Protein AF-A0A7S4T6D7-F1 (afdb_monomer)

Sequence (316 aa):
HRGVFQMMQAVKALFGQPKLVTLDLALKQAVGLVQLTPAAEAALAEPVAAPPREEEKPAPAAPPAQVEVIVRHSVKADEVPVIVPKAAIMREVRGALARRLGRPEALAQGCLVRRVGGTLTSFADAELMGARRRFVLVGLEDLRPAEGFVPALSRAEALSLQRDMEACFEDGAFQSMLAEMEGAHGRDSARFKAGRQKMVQAVQRTVLPRHGFAGTAQGVVRMLQA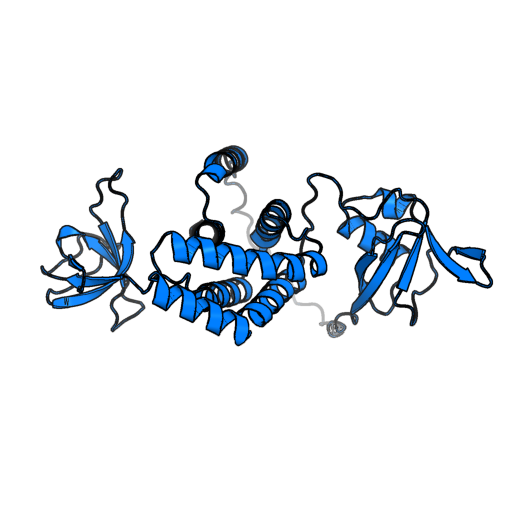CEAFSADVEFRSQGARLATLLKQDAAPERYRVVDDYQPTDETQIAVPSGIEVVVSWRQPPEEGGYWAWVQLPADARATGYVPLGCMSPLQ

Mean predicted aligned error: 11.13 Å

pLDDT: mean 84.17, std 20.45, range [29.95, 98.38]

Nearest PDB structures (foldseek):
  4cc3-assembly2_C  TM=8.469E-01  e=1.065E-03  Homo sapiens
  4cc7-assembly2_C  TM=8.743E-01  e=2.716E-03  Homo sapiens
  1uhc-assembly1_A  TM=8.199E-01  e=1.482E-03  Homo sapiens
  4cc7-assembly1_A  TM=8.756E-01  e=3.780E-03  Homo sapiens
  8fse-assembly1_A  TM=2.713E-01  e=4.367E-05  Mus musculus

Organism: NCBI:txid311494

Solvent-accessible surface area (backbone atoms only — not comparable to full-atom values): 18402 Å² total; per-residue (Å²): 114,72,58,56,52,53,52,52,47,56,48,50,69,68,63,76,64,87,79,53,57,65,56,56,50,53,50,55,61,70,68,67,78,75,87,80,78,95,83,87,90,83,84,81,90,77,86,86,73,84,80,76,82,80,72,83,71,74,73,81,73,76,79,74,59,69,39,74,30,38,40,27,42,71,85,54,92,48,70,45,82,39,74,42,49,55,85,33,28,42,46,53,56,30,44,44,45,12,58,63,23,59,33,67,57,40,50,76,53,34,40,50,33,47,79,57,96,88,43,78,44,73,63,54,53,85,39,67,47,61,92,63,47,71,42,32,38,42,68,64,96,68,85,68,58,37,86,90,56,60,56,82,58,51,75,67,53,52,45,49,51,52,50,56,51,38,59,59,45,68,30,67,69,53,45,48,54,52,51,52,40,31,73,75,50,35,74,85,30,70,64,26,51,53,51,53,47,54,54,53,48,57,52,38,44,65,50,30,49,79,74,78,25,52,50,44,76,67,22,49,54,38,49,52,60,37,46,55,86,44,53,82,40,65,66,54,46,53,52,52,52,51,47,32,54,65,66,66,61,56,64,74,69,47,46,27,32,23,69,41,70,40,75,53,94,52,92,66,32,39,71,41,58,46,75,40,62,31,35,42,81,46,67,47,53,66,93,81,65,38,50,42,25,40,32,30,35,79,93,38,83,83,52,55,21,38,43,51,45,88,34,44,41,77,66,128

Radius of gyration: 26.59 Å; Cα contacts (8 Å, |Δi|>4): 420; chains: 1; bounding box: 64×50×70 Å

Secondary structure (DSSP, 8-state):
-HHHHHHHHHHHHHH--GGGHHHHHHHHHHSS----------------PPPP--------PPPPPEEEEEEEESSS--EEEEEEETT-BHHHHHHHHHHHHT-THHHHT-EEEEEETTEEEEPPTTSB-TT--EEEEES-S--PPPTT------HHHHHHHHHHHHHHHS-HHHHHHHHHHHHHH-TTSHHHHHHHHHHHHHHHHHHGGGGT--SSHHHHHHHHHHHGGGTT-HHHHHHHHHHHHHTT-SPPPEEEEE-S-B--SSTTB--B-TT-EEEEEEE--GGGTS-EEEEEETTEEEEEEEEEGGGEEE--

Structure (mmCIF, N/CA/C/O backbone):
data_AF-A0A7S4T6D7-F1
#
_entry.id   AF-A0A7S4T6D7-F1
#
loop_
_atom_site.group_PDB
_atom_site.id
_atom_site.type_symbol
_atom_site.label_atom_id
_atom_site.label_alt_id
_atom_site.label_comp_id
_atom_site.label_asym_id
_atom_site.label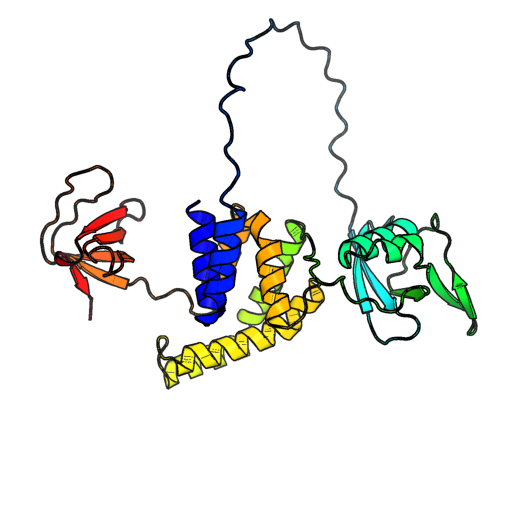_entity_id
_atom_site.label_seq_id
_atom_site.pdbx_PDB_ins_code
_atom_site.Cartn_x
_atom_site.Cartn_y
_atom_site.Cartn_z
_atom_site.occupancy
_atom_site.B_iso_or_equiv
_atom_site.auth_seq_id
_atom_site.auth_comp_id
_atom_site.auth_asym_id
_atom_site.auth_atom_id
_atom_site.pdbx_PDB_model_num
ATOM 1 N N . HIS A 1 1 ? -14.591 14.718 2.659 1.00 33.12 1 HIS A N 1
ATOM 2 C CA . HIS A 1 1 ? -13.720 14.873 3.850 1.00 33.12 1 HIS A CA 1
ATOM 3 C C . HIS A 1 1 ? -13.745 13.683 4.833 1.00 33.12 1 HIS A C 1
ATOM 5 O O . HIS A 1 1 ? -12.670 13.216 5.186 1.00 33.12 1 HIS A O 1
ATOM 11 N N . ARG A 1 2 ? -14.902 13.118 5.232 1.00 37.38 2 ARG A N 1
ATOM 12 C CA . ARG A 1 2 ? -15.008 12.012 6.229 1.00 37.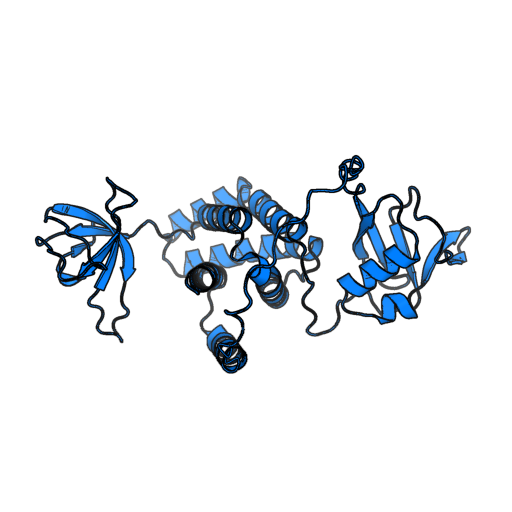38 2 ARG A CA 1
ATOM 13 C C . ARG A 1 2 ? -14.274 10.702 5.857 1.00 37.38 2 ARG A C 1
ATOM 15 O O . ARG A 1 2 ? -13.674 10.078 6.726 1.00 37.38 2 ARG A O 1
ATOM 22 N N . GLY A 1 3 ? -14.264 10.316 4.576 1.00 32.50 3 GLY A N 1
ATOM 23 C CA . GLY A 1 3 ? -13.605 9.082 4.108 1.00 32.50 3 GLY A CA 1
ATOM 24 C C . GLY A 1 3 ? -12.072 9.118 4.168 1.00 32.50 3 GLY A C 1
ATOM 25 O O . GLY A 1 3 ? -11.452 8.152 4.603 1.00 32.50 3 GLY A O 1
ATOM 26 N N . VAL A 1 4 ? -11.463 10.259 3.824 1.00 36.56 4 VAL A N 1
ATOM 27 C CA . VAL A 1 4 ? -10.004 10.461 3.911 1.00 36.56 4 VAL A CA 1
ATOM 28 C C . VAL A 1 4 ? -9.551 10.437 5.371 1.00 36.56 4 VAL A C 1
ATOM 30 O O . VAL A 1 4 ? -8.557 9.797 5.695 1.00 36.56 4 VAL A O 1
ATOM 33 N N . PHE A 1 5 ? -10.326 11.042 6.277 1.00 40.47 5 PHE A N 1
ATOM 34 C CA . PHE A 1 5 ? -10.031 11.024 7.710 1.00 40.47 5 PHE A CA 1
ATOM 35 C C . PHE A 1 5 ? -10.085 9.608 8.305 1.00 40.47 5 PHE A C 1
ATOM 37 O O . PHE A 1 5 ? -9.163 9.222 9.014 1.00 40.47 5 PHE A O 1
ATOM 44 N N . GLN A 1 6 ? -11.103 8.799 7.985 1.00 43.69 6 GLN A N 1
ATOM 45 C CA . GLN A 1 6 ? -11.184 7.411 8.470 1.00 43.69 6 GLN A CA 1
ATOM 46 C C . GLN A 1 6 ? -10.069 6.522 7.907 1.00 43.69 6 GLN A C 1
ATOM 48 O O . GLN A 1 6 ? -9.474 5.747 8.654 1.00 43.69 6 GLN A O 1
ATOM 53 N N . MET A 1 7 ? -9.715 6.683 6.627 1.00 43.06 7 MET A N 1
ATOM 54 C CA . MET A 1 7 ? -8.570 5.986 6.037 1.00 43.06 7 MET A CA 1
ATOM 55 C C . MET A 1 7 ? -7.261 6.408 6.714 1.00 43.06 7 MET A C 1
ATOM 57 O O . MET A 1 7 ? -6.467 5.556 7.098 1.00 43.06 7 MET A O 1
ATOM 61 N N . MET A 1 8 ? -7.056 7.709 6.942 1.00 45.59 8 MET A N 1
ATOM 62 C CA . MET A 1 8 ? -5.885 8.219 7.658 1.00 45.59 8 MET A CA 1
ATOM 63 C C . MET A 1 8 ? -5.840 7.773 9.122 1.00 45.59 8 MET A C 1
ATOM 65 O O . MET A 1 8 ? -4.747 7.618 9.651 1.00 45.59 8 MET A O 1
ATOM 69 N N . GLN A 1 9 ? -6.980 7.541 9.778 1.00 48.31 9 GLN A N 1
ATOM 70 C CA . GLN A 1 9 ? -7.030 7.004 11.142 1.00 48.31 9 GLN A CA 1
ATOM 71 C C . GLN A 1 9 ? -6.716 5.503 11.185 1.00 48.31 9 GLN A C 1
ATOM 73 O O . GLN A 1 9 ? -5.911 5.088 12.014 1.00 48.31 9 GLN A O 1
ATOM 78 N N . ALA A 1 10 ? -7.240 4.704 10.248 1.00 48.31 10 ALA A N 1
ATOM 79 C CA . ALA A 1 10 ? -6.852 3.296 10.089 1.00 48.31 10 ALA A CA 1
ATOM 80 C C . ALA A 1 10 ? -5.350 3.163 9.767 1.00 48.31 10 ALA A C 1
ATOM 82 O O . ALA A 1 10 ? -4.642 2.321 10.315 1.00 48.31 10 ALA A O 1
ATOM 83 N N . VAL A 1 11 ? -4.830 4.080 8.951 1.00 49.56 11 VAL A N 1
ATOM 84 C CA . VAL A 1 11 ? -3.407 4.215 8.627 1.00 49.56 11 VAL A CA 1
ATOM 85 C C . VAL A 1 11 ? -2.588 4.687 9.837 1.00 49.56 11 VAL A C 1
ATOM 87 O O . VAL A 1 11 ? -1.560 4.098 10.148 1.00 49.56 11 VAL A O 1
ATOM 90 N N . LYS A 1 12 ? -3.029 5.686 10.607 1.00 51.12 12 LYS A N 1
ATOM 91 C CA . LYS A 1 12 ? -2.359 6.088 11.860 1.00 51.12 12 LYS A CA 1
ATOM 92 C C . LYS A 1 12 ? -2.328 4.931 12.870 1.00 51.12 12 LYS A C 1
ATOM 94 O O . LYS A 1 12 ? -1.299 4.717 13.514 1.00 51.12 12 LYS A O 1
ATOM 99 N N . ALA A 1 13 ? -3.395 4.134 12.943 1.00 49.31 13 ALA A N 1
ATOM 100 C CA . ALA A 1 13 ? -3.467 2.918 13.754 1.00 49.31 13 ALA A CA 1
ATOM 101 C C . ALA A 1 13 ? -2.534 1.792 13.252 1.00 49.31 13 ALA A C 1
ATOM 103 O O . ALA A 1 13 ? -2.036 1.007 14.064 1.00 49.31 13 ALA A O 1
ATOM 104 N N . LEU A 1 14 ? -2.232 1.752 11.947 1.00 46.88 14 LEU A N 1
ATOM 105 C CA . LEU A 1 14 ? -1.256 0.847 11.321 1.00 46.88 14 LEU A CA 1
ATOM 106 C C . LEU A 1 14 ? 0.211 1.158 11.634 1.00 46.88 14 LEU A C 1
ATOM 108 O O . LEU A 1 14 ? 1.041 0.274 11.420 1.00 46.88 14 LEU A O 1
ATOM 112 N N . PHE A 1 15 ? 0.543 2.376 12.084 1.00 54.59 15 PHE A N 1
ATOM 113 C CA . PHE A 1 15 ? 1.941 2.840 12.120 1.00 54.59 15 PHE A CA 1
ATOM 114 C C . PHE A 1 15 ? 2.434 3.407 13.456 1.00 54.59 15 PHE A C 1
ATOM 116 O O . PHE A 1 15 ? 3.619 3.723 13.559 1.00 54.59 15 PHE A O 1
ATOM 123 N N . GLY A 1 16 ? 1.577 3.487 14.482 1.00 46.22 16 GLY A N 1
ATOM 124 C CA . GLY A 1 16 ? 1.969 3.569 15.896 1.00 46.22 16 GLY A CA 1
ATOM 125 C C . GLY A 1 16 ? 3.187 4.449 16.215 1.00 46.22 16 GLY A C 1
ATOM 126 O O . GLY A 1 16 ? 4.178 3.946 16.746 1.00 46.22 16 GLY A O 1
ATOM 127 N N . GLN A 1 17 ? 3.135 5.751 15.910 1.00 40.97 17 GLN A N 1
ATOM 128 C CA . GLN A 1 17 ? 4.121 6.737 16.378 1.00 40.97 17 GLN A CA 1
ATOM 129 C C . GLN A 1 17 ? 3.487 8.135 16.558 1.00 40.97 17 GLN A C 1
ATOM 131 O O . GLN A 1 17 ? 2.869 8.644 15.623 1.00 40.97 17 GLN A O 1
ATOM 136 N N . PRO A 1 18 ? 3.739 8.828 17.687 1.00 36.91 18 PRO A N 1
ATOM 137 C CA . PRO A 1 18 ? 3.351 10.228 17.903 1.00 36.91 18 PRO A CA 1
ATOM 138 C C . PRO A 1 18 ? 4.226 11.249 17.141 1.00 36.91 18 PRO A C 1
ATOM 140 O O . PRO A 1 18 ? 3.952 12.443 17.175 1.00 36.91 18 PRO A O 1
ATOM 143 N N . LYS A 1 19 ? 5.275 10.819 16.421 1.00 37.97 19 LYS A N 1
ATOM 144 C CA . LYS A 1 19 ? 6.213 11.718 15.712 1.00 37.97 19 LYS A CA 1
ATOM 145 C C . LYS A 1 19 ? 5.785 12.132 14.294 1.00 37.97 19 LYS A C 1
ATOM 147 O O . LYS A 1 19 ? 6.494 12.903 13.661 1.00 37.97 19 LYS A O 1
ATOM 152 N N . LEU A 1 20 ? 4.632 11.670 13.801 1.00 39.34 20 LEU A N 1
ATOM 153 C CA . LEU A 1 20 ? 4.065 12.094 12.506 1.00 39.34 20 LEU A CA 1
ATOM 154 C C . LEU A 1 20 ? 3.234 13.390 12.584 1.00 39.34 20 LEU A C 1
ATOM 156 O O . LEU A 1 20 ? 2.722 13.842 11.563 1.00 39.34 20 LEU A O 1
ATOM 160 N N . VAL A 1 21 ? 3.132 14.024 13.759 1.00 41.81 21 VAL A N 1
ATOM 161 C CA . VAL A 1 21 ? 2.431 15.312 13.939 1.00 41.81 21 VAL A CA 1
ATOM 162 C C . VAL A 1 21 ? 3.028 16.418 13.054 1.00 41.81 21 VAL A C 1
ATOM 164 O O . VAL A 1 21 ? 2.297 17.273 12.565 1.00 41.81 21 VAL A O 1
ATOM 167 N N . THR A 1 22 ? 4.325 16.366 12.740 1.00 37.22 22 THR A N 1
ATOM 168 C CA . THR A 1 22 ? 4.966 17.292 11.789 1.00 37.22 22 THR A CA 1
ATOM 169 C C . THR A 1 22 ? 4.523 17.084 10.339 1.00 37.22 22 THR A C 1
ATOM 171 O O . THR A 1 22 ? 4.448 18.054 9.592 1.00 37.22 22 THR A O 1
ATOM 174 N N . LEU A 1 23 ? 4.166 15.858 9.937 1.00 38.31 23 LEU A N 1
ATOM 175 C CA . LEU A 1 23 ? 3.605 15.575 8.608 1.00 38.31 23 LEU A CA 1
ATOM 176 C C . LEU A 1 23 ? 2.117 15.945 8.536 1.00 38.31 23 LEU A C 1
ATOM 178 O O . LEU A 1 23 ? 1.662 16.423 7.504 1.00 38.31 23 LEU A O 1
ATOM 182 N N . ASP A 1 24 ? 1.385 15.795 9.643 1.00 41.50 24 ASP A N 1
ATOM 183 C CA . ASP A 1 24 ? -0.002 16.257 9.794 1.00 41.50 24 ASP A CA 1
ATOM 184 C C . ASP A 1 24 ? -0.090 17.792 9.698 1.00 41.50 24 ASP A C 1
ATOM 186 O O . ASP A 1 24 ? -0.980 18.318 9.034 1.00 41.50 24 ASP A O 1
ATOM 190 N N . LEU A 1 25 ? 0.873 18.516 10.286 1.00 35.84 25 LEU A N 1
ATOM 191 C CA . LEU A 1 25 ? 0.975 19.976 10.186 1.00 35.84 25 LEU A CA 1
ATOM 192 C C . LEU A 1 25 ? 1.395 20.434 8.778 1.00 35.84 25 LEU A C 1
ATOM 194 O O . LEU A 1 25 ? 0.809 21.377 8.254 1.00 35.84 25 LEU A O 1
ATOM 198 N N . ALA A 1 26 ? 2.341 19.739 8.136 1.00 36.16 26 ALA A N 1
ATOM 199 C CA . ALA A 1 26 ? 2.760 20.034 6.764 1.00 36.16 26 ALA A CA 1
ATOM 200 C C . ALA A 1 26 ? 1.650 19.751 5.731 1.00 36.16 26 ALA A C 1
ATOM 202 O O . ALA A 1 26 ? 1.463 20.542 4.808 1.00 36.16 26 ALA A O 1
ATOM 203 N N . LEU A 1 27 ? 0.856 18.682 5.905 1.00 38.19 27 LEU A N 1
ATOM 204 C CA . LEU A 1 27 ? -0.317 18.419 5.059 1.00 38.19 27 LEU A CA 1
ATOM 205 C C . LEU A 1 27 ? -1.438 19.437 5.302 1.00 38.19 27 LEU A C 1
ATOM 207 O O . LEU A 1 27 ? -2.036 19.924 4.346 1.00 38.19 27 LEU A O 1
ATOM 211 N N . LYS A 1 28 ? -1.709 19.806 6.561 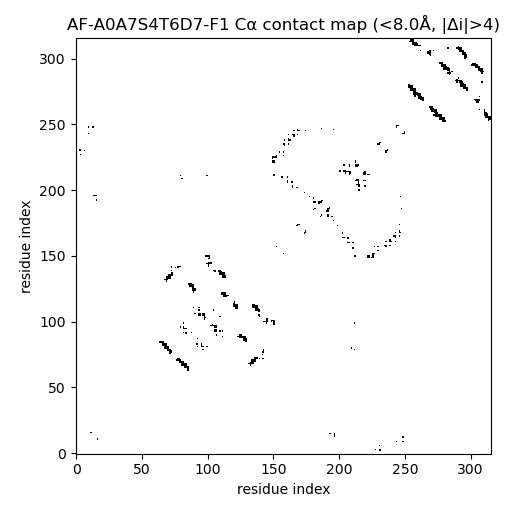1.00 43.88 28 LYS A N 1
ATOM 212 C CA . LYS A 1 28 ? -2.705 20.840 6.887 1.00 43.88 28 LYS A CA 1
ATOM 213 C C . LYS A 1 28 ? -2.316 22.217 6.335 1.00 43.88 28 LYS A C 1
ATOM 215 O O . LYS A 1 28 ? -3.196 22.955 5.907 1.00 43.88 28 LYS A O 1
ATOM 220 N N . GLN A 1 29 ? -1.023 22.545 6.289 1.00 37.53 29 GLN A N 1
ATOM 221 C CA . GLN A 1 29 ? -0.519 23.780 5.673 1.00 37.53 29 GLN A CA 1
ATOM 222 C C . GLN A 1 29 ? -0.550 23.738 4.134 1.00 37.53 29 GLN A C 1
ATOM 224 O O . GLN A 1 29 ? -0.829 24.761 3.516 1.00 37.53 29 GLN A O 1
ATOM 229 N N . ALA A 1 30 ? -0.342 22.574 3.508 1.00 33.38 30 ALA A N 1
ATOM 230 C CA . ALA A 1 30 ? -0.399 22.420 2.049 1.00 33.38 30 ALA A CA 1
ATOM 231 C C . ALA A 1 30 ? -1.833 22.414 1.477 1.00 33.38 30 ALA A C 1
ATOM 233 O O . ALA A 1 30 ? -2.047 22.834 0.344 1.00 33.38 30 ALA A O 1
ATOM 234 N N . VAL A 1 31 ? -2.825 21.977 2.260 1.00 37.69 31 VAL A N 1
ATOM 235 C CA . VAL A 1 31 ? -4.251 21.959 1.866 1.00 37.69 31 VAL A CA 1
ATOM 236 C C . VAL A 1 31 ? -4.951 23.302 2.164 1.00 37.69 31 VAL A C 1
ATOM 238 O O . VAL A 1 31 ? -6.068 23.547 1.715 1.00 37.69 31 VAL A O 1
ATOM 241 N N . GLY A 1 32 ? -4.285 24.213 2.878 1.00 32.97 32 GLY A N 1
ATOM 242 C CA . GLY A 1 32 ? -4.856 25.459 3.393 1.00 32.97 32 GLY A CA 1
ATOM 243 C C . GLY A 1 32 ? -5.007 26.633 2.418 1.00 32.97 32 GLY A C 1
ATOM 244 O O . GLY A 1 32 ? -5.277 27.728 2.896 1.00 32.97 32 GLY A O 1
ATOM 245 N N . LEU A 1 33 ? -4.845 26.466 1.099 1.00 33.66 33 LEU A N 1
ATOM 246 C CA . LEU A 1 33 ? -4.978 27.566 0.124 1.00 33.66 33 LEU A CA 1
ATOM 247 C C . LEU A 1 33 ? -5.488 27.081 -1.247 1.00 33.66 33 LEU A C 1
ATOM 249 O O . LEU A 1 33 ? -4.784 27.150 -2.248 1.00 33.66 33 LEU A O 1
ATOM 253 N N . VAL A 1 34 ? -6.740 26.626 -1.319 1.00 32.22 34 VAL A N 1
ATOM 254 C CA . VAL A 1 34 ? -7.503 26.645 -2.581 1.00 32.22 34 VAL A CA 1
ATOM 255 C C . VAL A 1 34 ? -8.927 27.099 -2.267 1.00 32.22 34 VAL A C 1
ATOM 257 O O . VAL A 1 34 ? -9.773 26.303 -1.870 1.00 32.22 34 VAL A O 1
ATOM 260 N N . GLN A 1 35 ? -9.192 28.399 -2.411 1.00 30.09 35 GLN A N 1
ATOM 261 C CA . GLN A 1 35 ? -10.565 28.886 -2.510 1.00 30.09 35 GLN A CA 1
ATOM 262 C C . GLN A 1 35 ? -11.054 28.628 -3.937 1.00 30.09 35 GLN A C 1
ATOM 264 O O . GLN A 1 35 ? -10.504 29.175 -4.891 1.00 30.09 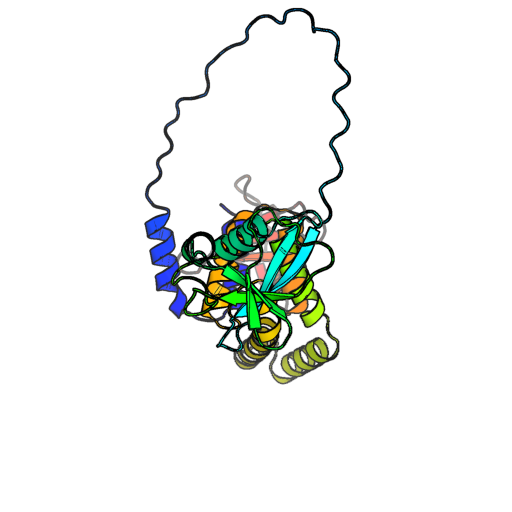35 GLN A O 1
ATOM 269 N N . LEU A 1 36 ? -12.068 27.775 -4.082 1.00 29.95 36 LEU A N 1
ATOM 270 C CA . LEU A 1 36 ? -12.820 27.632 -5.326 1.00 29.95 36 LEU A CA 1
ATOM 271 C C . LEU A 1 36 ? -13.876 28.741 -5.375 1.00 29.95 36 LEU A C 1
ATOM 273 O O . LEU A 1 36 ? -14.673 28.885 -4.448 1.00 29.95 36 LEU A O 1
ATOM 277 N N . THR A 1 37 ? -13.861 29.539 -6.440 1.00 35.81 37 THR A N 1
ATOM 278 C CA . THR A 1 37 ? -14.876 30.561 -6.706 1.00 35.81 37 THR A CA 1
ATOM 279 C C . THR A 1 37 ? -16.153 29.933 -7.282 1.00 35.81 37 THR A C 1
ATOM 281 O O . THR A 1 37 ? -16.074 28.968 -8.047 1.00 35.81 37 THR A O 1
ATOM 284 N N . PRO A 1 38 ? -17.342 30.478 -6.967 1.00 35.19 38 PRO A N 1
ATOM 285 C CA . PRO A 1 38 ? -18.603 30.025 -7.535 1.00 35.19 38 PRO A CA 1
ATOM 286 C C . PRO A 1 38 ? -18.884 30.797 -8.831 1.00 35.19 38 PRO A C 1
ATOM 288 O O . PRO A 1 38 ? -19.431 31.896 -8.801 1.00 35.19 38 PRO A O 1
ATOM 291 N N . ALA A 1 39 ? -18.473 30.257 -9.978 1.00 37.41 39 ALA A N 1
ATOM 292 C CA . ALA A 1 39 ? -18.838 30.816 -11.282 1.00 37.41 39 ALA A CA 1
ATOM 293 C C . ALA A 1 39 ? -18.783 29.756 -12.392 1.00 37.41 39 ALA A C 1
ATOM 295 O O . ALA A 1 39 ? -17.939 29.830 -13.279 1.00 37.41 39 ALA A O 1
ATOM 296 N N . ALA A 1 40 ? -19.666 28.756 -12.339 1.00 35.03 40 ALA A N 1
ATOM 297 C CA . ALA A 1 40 ? -19.973 27.903 -13.493 1.00 35.03 40 ALA A CA 1
ATOM 298 C C . ALA A 1 40 ? -21.284 27.126 -13.273 1.00 35.03 40 ALA A C 1
ATOM 300 O O . ALA A 1 40 ? -21.313 25.903 -13.345 1.00 35.03 40 ALA A O 1
ATOM 301 N N . GLU A 1 41 ? -22.374 27.832 -12.977 1.00 35.53 41 GLU A N 1
ATOM 302 C CA . GLU A 1 41 ? -23.714 27.234 -12.897 1.00 35.53 41 GLU A CA 1
ATOM 303 C C . GLU A 1 41 ? -24.736 28.155 -13.574 1.00 35.53 41 GLU A C 1
ATOM 305 O O . GLU A 1 41 ? -25.663 28.656 -12.954 1.00 35.53 41 GLU A O 1
ATOM 310 N N . ALA A 1 42 ? -24.505 28.464 -14.853 1.00 41.09 42 ALA A N 1
ATOM 311 C CA . ALA A 1 42 ? -25.506 29.065 -15.735 1.00 41.09 42 ALA A CA 1
ATOM 312 C C . ALA A 1 42 ? -25.015 29.054 -17.191 1.00 41.09 42 ALA A C 1
ATOM 314 O O . ALA A 1 42 ? -24.359 29.992 -17.638 1.00 41.09 42 ALA A O 1
ATOM 315 N N . ALA A 1 43 ? -25.358 28.014 -17.950 1.00 37.56 43 ALA A N 1
ATOM 316 C CA . ALA A 1 43 ? -25.493 28.128 -19.401 1.00 37.56 43 ALA A CA 1
ATOM 317 C C . ALA A 1 43 ? -26.523 27.107 -19.893 1.00 37.56 43 ALA A C 1
ATOM 319 O O . ALA A 1 43 ? -26.378 25.899 -19.719 1.00 37.56 43 ALA A O 1
ATOM 320 N N . LEU A 1 44 ? -27.605 27.666 -20.422 1.00 33.84 44 LEU A N 1
ATOM 321 C CA . LEU A 1 44 ? -28.864 27.047 -20.797 1.00 33.84 44 LEU A CA 1
ATOM 322 C C . LEU A 1 44 ? -28.802 26.299 -22.133 1.00 33.84 44 LEU A C 1
ATOM 324 O O . LEU A 1 44 ? -28.117 26.704 -23.065 1.00 33.84 44 LEU A O 1
ATOM 328 N N . ALA A 1 45 ? -29.622 25.249 -22.163 1.00 44.16 45 ALA A N 1
ATOM 329 C CA . ALA A 1 45 ? -30.365 24.650 -23.267 1.00 44.16 45 ALA A CA 1
ATOM 330 C C . ALA A 1 45 ? -30.305 25.336 -24.648 1.00 44.16 45 ALA A C 1
ATOM 332 O O . ALA A 1 45 ? -30.841 26.426 -24.844 1.00 44.16 45 ALA A O 1
ATOM 333 N N . GLU A 1 46 ? -29.814 24.576 -25.629 1.00 48.53 46 GLU A N 1
ATOM 334 C CA . GLU A 1 46 ? -30.095 24.758 -27.056 1.00 48.53 46 GLU A CA 1
ATOM 335 C C . GLU A 1 46 ? -31.043 23.655 -27.581 1.00 48.53 46 GLU A C 1
ATOM 337 O O . GLU A 1 46 ? -31.102 22.562 -27.003 1.00 48.53 46 GLU A O 1
ATOM 342 N N . PRO A 1 47 ? -31.817 23.921 -28.655 1.00 45.06 47 PRO A N 1
ATOM 343 C CA . PRO A 1 47 ? -32.844 23.016 -29.157 1.00 45.06 47 PRO A CA 1
ATOM 344 C C . PRO A 1 47 ? -32.248 21.849 -29.959 1.00 45.06 47 PRO A C 1
ATOM 346 O O . PRO A 1 47 ? -31.446 22.025 -30.874 1.00 45.06 47 PRO A O 1
ATOM 349 N N . VAL A 1 48 ? -32.687 20.637 -29.614 1.00 42.25 48 VAL A N 1
ATOM 350 C CA . VAL A 1 48 ? -32.230 19.359 -30.175 1.00 42.25 48 VAL A CA 1
ATOM 351 C C . VAL A 1 48 ? -32.706 19.194 -31.621 1.00 42.25 48 VAL A C 1
ATOM 353 O O . VAL A 1 48 ? -33.886 18.957 -31.882 1.00 42.25 48 VAL A O 1
ATOM 356 N N . ALA A 1 49 ? -31.767 19.287 -32.563 1.00 49.09 49 ALA A N 1
ATOM 357 C CA . ALA A 1 49 ? -31.932 18.811 -33.931 1.00 49.09 49 ALA A CA 1
ATOM 358 C C . ALA A 1 49 ? -31.906 17.270 -33.975 1.00 49.09 49 ALA A C 1
ATOM 360 O O . ALA A 1 49 ? -31.236 16.622 -33.170 1.00 49.09 49 ALA A O 1
ATOM 361 N N . ALA A 1 50 ? -32.655 16.692 -34.917 1.00 48.00 50 ALA A N 1
ATOM 362 C CA . ALA A 1 50 ? -32.822 15.249 -35.087 1.00 48.00 50 ALA A CA 1
ATOM 363 C C . ALA A 1 50 ? -31.477 14.491 -35.188 1.00 48.00 50 ALA A C 1
ATOM 365 O O . ALA A 1 50 ? -30.549 14.986 -35.836 1.00 48.00 50 ALA A O 1
ATOM 366 N N . PRO A 1 51 ? -31.365 13.290 -34.585 1.00 49.25 51 PRO A N 1
ATOM 367 C CA . PRO A 1 51 ? -30.099 12.577 -34.496 1.00 49.25 51 PRO A CA 1
ATOM 368 C C . PRO A 1 51 ? -29.639 12.084 -35.880 1.00 49.25 51 PRO A C 1
ATOM 370 O O . PRO A 1 51 ? -30.428 11.469 -36.607 1.00 49.25 51 PRO A O 1
ATOM 373 N N . PRO A 1 52 ? -28.369 12.311 -36.261 1.00 55.16 52 PRO A N 1
ATOM 374 C CA . PRO A 1 52 ? -27.768 11.609 -37.385 1.00 55.16 52 PRO A CA 1
ATOM 375 C C . PRO A 1 52 ? -27.753 10.102 -37.092 1.00 55.16 52 PRO A C 1
ATOM 377 O O . PRO A 1 52 ? -27.542 9.687 -35.954 1.00 55.16 52 PRO A O 1
ATOM 380 N N . ARG A 1 53 ? -28.010 9.293 -38.130 1.00 56.00 53 ARG A N 1
ATOM 381 C CA . ARG A 1 53 ? -27.928 7.824 -38.096 1.00 56.00 53 ARG A CA 1
ATOM 382 C C . ARG A 1 53 ? -26.661 7.386 -37.358 1.00 56.00 53 ARG A C 1
ATOM 384 O O . ARG A 1 53 ? -25.567 7.755 -37.775 1.00 56.00 53 ARG A O 1
ATOM 391 N N . GLU A 1 54 ? -26.839 6.597 -36.300 1.00 55.69 54 GLU A N 1
ATOM 392 C CA . GLU A 1 54 ? -25.764 5.936 -35.561 1.00 55.69 54 GLU A CA 1
ATOM 393 C C . GLU A 1 54 ? -24.950 5.062 -36.524 1.00 55.69 54 GLU A C 1
ATOM 395 O O . GLU A 1 54 ? -25.354 3.958 -36.887 1.00 55.69 54 GLU A O 1
ATOM 400 N N . GLU A 1 55 ? -23.800 5.574 -36.963 1.00 60.94 55 GLU A N 1
ATOM 401 C CA . GLU A 1 55 ? -22.704 4.721 -37.404 1.00 60.94 55 GLU A CA 1
ATOM 402 C C . GLU A 1 55 ? -22.335 3.829 -36.217 1.00 60.94 55 GLU A C 1
ATOM 404 O O . GLU A 1 55 ? -22.019 4.313 -35.127 1.00 60.94 55 GLU A O 1
ATOM 409 N N . GLU A 1 56 ? -22.456 2.521 -36.427 1.00 58.78 56 GLU A N 1
ATOM 410 C CA . GLU A 1 56 ? -22.215 1.462 -35.456 1.00 58.78 56 GLU A CA 1
ATOM 411 C C . GLU A 1 56 ? -20.807 1.615 -34.863 1.00 58.78 56 GLU A C 1
ATOM 413 O O . GLU A 1 56 ? -19.799 1.211 -35.446 1.00 58.78 56 GLU A O 1
ATOM 418 N N . LYS A 1 57 ? -20.739 2.288 -33.708 1.00 65.50 57 LYS A N 1
ATOM 419 C CA . LYS A 1 57 ? -19.509 2.561 -32.970 1.00 65.50 57 LYS A CA 1
ATOM 420 C C . LYS A 1 57 ? -18.837 1.214 -32.693 1.00 65.50 57 LYS A C 1
ATOM 422 O O . LYS A 1 57 ? -19.419 0.415 -31.955 1.00 65.50 57 LYS A O 1
ATOM 427 N N . PRO A 1 58 ? -17.646 0.938 -33.260 1.00 69.06 58 PRO A N 1
ATOM 428 C CA . PRO A 1 58 ? -16.995 -0.350 -33.093 1.00 69.06 58 PRO A CA 1
ATOM 429 C C . PRO A 1 58 ? -16.874 -0.646 -31.602 1.00 69.06 58 PRO A C 1
ATOM 431 O O . PRO A 1 58 ? -16.429 0.208 -30.826 1.00 69.06 58 PRO A O 1
ATOM 434 N N . ALA A 1 59 ? -17.345 -1.834 -31.211 1.00 73.12 59 ALA A N 1
ATOM 435 C CA . ALA A 1 59 ? -17.338 -2.287 -29.830 1.00 73.12 59 ALA A CA 1
ATOM 436 C C . ALA A 1 59 ? -15.965 -1.993 -29.196 1.00 73.12 59 ALA A C 1
ATOM 438 O O . ALA A 1 59 ? -14.942 -2.222 -29.851 1.00 73.12 59 ALA A O 1
ATOM 439 N N . PRO A 1 60 ? -15.921 -1.453 -27.962 1.00 77.25 60 PRO A N 1
ATOM 440 C CA . PRO A 1 60 ? -14.675 -1.049 -27.327 1.00 77.25 60 PRO A CA 1
ATOM 441 C C . PRO A 1 60 ? -13.705 -2.229 -27.337 1.00 77.25 60 PRO A C 1
ATOM 443 O O . PRO A 1 60 ? -13.975 -3.272 -26.740 1.00 77.25 60 PRO A O 1
ATOM 446 N N . ALA A 1 61 ? -12.601 -2.074 -28.072 1.00 78.62 61 ALA A N 1
ATOM 447 C CA . ALA A 1 61 ? -11.582 -3.101 -28.196 1.00 78.62 61 ALA A CA 1
ATOM 448 C C . ALA A 1 61 ? -11.136 -3.533 -26.794 1.00 78.62 61 ALA A C 1
ATOM 450 O O . ALA A 1 61 ? -10.849 -2.687 -25.942 1.00 78.62 61 ALA A O 1
ATOM 451 N N . ALA A 1 62 ? -11.106 -4.846 -26.552 1.00 81.38 62 ALA A N 1
ATOM 452 C CA . ALA A 1 62 ? -10.665 -5.395 -25.278 1.00 81.38 62 ALA A CA 1
ATOM 453 C C . ALA A 1 62 ? -9.300 -4.790 -24.888 1.00 81.38 62 ALA A C 1
ATOM 455 O O . ALA A 1 62 ? -8.436 -4.635 -25.761 1.00 81.38 62 ALA A O 1
ATOM 456 N N . PRO A 1 63 ? -9.089 -4.429 -23.608 1.00 80.12 63 PRO A N 1
ATOM 457 C CA . PRO A 1 63 ? -7.848 -3.805 -23.177 1.00 80.12 63 PRO A CA 1
ATOM 458 C C . PRO A 1 63 ? -6.652 -4.691 -23.559 1.00 80.12 63 PRO A C 1
ATOM 460 O O . PRO A 1 63 ? -6.715 -5.915 -23.400 1.00 80.12 63 PRO A O 1
ATOM 463 N N . PRO A 1 64 ? -5.560 -4.106 -24.084 1.00 86.50 64 PRO A N 1
ATOM 464 C CA . PRO A 1 64 ? -4.420 -4.879 -24.549 1.00 86.50 64 PRO A CA 1
ATOM 465 C C . PRO A 1 64 ? -3.822 -5.680 -23.392 1.00 86.50 64 PRO A C 1
ATOM 467 O O . PRO A 1 64 ? -3.591 -5.146 -22.306 1.00 86.50 64 PRO A O 1
ATOM 470 N N . ALA A 1 65 ? -3.547 -6.965 -23.633 1.00 92.88 65 ALA A N 1
ATOM 471 C CA . ALA A 1 65 ? -2.942 -7.843 -22.639 1.00 92.88 65 ALA A CA 1
ATOM 472 C C . ALA A 1 65 ? -1.626 -7.240 -22.119 1.00 92.88 65 ALA A C 1
ATOM 474 O O . ALA A 1 65 ? -0.726 -6.936 -22.908 1.00 92.88 65 ALA A O 1
ATOM 475 N N . GLN A 1 66 ? -1.516 -7.074 -20.803 1.00 93.62 66 GLN A N 1
ATOM 476 C CA . GLN A 1 66 ? -0.320 -6.558 -20.142 1.00 93.62 66 GLN A CA 1
ATOM 477 C C . GLN A 1 66 ? 0.621 -7.706 -19.762 1.00 93.62 66 GLN A C 1
ATOM 479 O O . GLN A 1 66 ? 0.180 -8.821 -19.487 1.00 93.62 66 GLN A O 1
ATOM 484 N N . VAL A 1 67 ? 1.926 -7.445 -19.773 1.00 95.62 67 VAL A N 1
ATOM 485 C CA . VAL A 1 67 ? 2.965 -8.385 -19.345 1.00 95.62 67 VAL A CA 1
ATOM 486 C C . VAL A 1 67 ? 3.980 -7.672 -18.460 1.00 95.62 67 VAL A C 1
ATOM 488 O O . VAL A 1 67 ? 4.338 -6.519 -18.701 1.00 95.62 67 VAL A O 1
ATOM 491 N N . GLU A 1 68 ? 4.458 -8.379 -17.443 1.00 94.81 68 GLU A N 1
ATOM 492 C CA . GLU A 1 68 ? 5.550 -7.922 -16.590 1.00 94.81 68 GLU A CA 1
ATOM 493 C C . GLU A 1 68 ? 6.900 -8.224 -17.255 1.00 94.81 68 GLU A C 1
ATOM 495 O O . GLU A 1 68 ? 7.137 -9.331 -17.753 1.00 94.81 68 GLU A O 1
ATOM 500 N N . VAL A 1 69 ? 7.794 -7.236 -17.271 1.00 96.88 69 VAL A N 1
ATOM 501 C CA . VAL A 1 69 ? 9.184 -7.379 -17.710 1.00 96.88 69 VAL A CA 1
ATOM 502 C C . VAL A 1 69 ? 10.148 -6.904 -16.638 1.00 96.88 69 VAL A C 1
ATOM 504 O O . VAL A 1 69 ? 9.912 -5.904 -15.972 1.00 96.88 69 VAL A O 1
ATOM 507 N N . ILE A 1 70 ? 11.269 -7.602 -16.502 1.00 96.88 70 ILE A N 1
ATOM 508 C CA . ILE A 1 70 ? 12.323 -7.270 -15.548 1.00 96.88 70 ILE A CA 1
ATOM 509 C C . ILE A 1 70 ? 13.427 -6.504 -16.271 1.00 96.88 70 ILE A C 1
ATOM 511 O O . ILE A 1 70 ? 14.043 -7.027 -17.204 1.00 96.88 70 ILE A O 1
ATOM 515 N N . VAL A 1 71 ? 13.707 -5.280 -15.829 1.00 97.50 71 VAL A N 1
ATOM 516 C CA . VAL A 1 71 ? 14.851 -4.497 -16.300 1.00 97.50 71 VAL A CA 1
ATOM 517 C C . VAL A 1 71 ? 15.949 -4.548 -15.248 1.00 97.50 71 VAL A C 1
ATOM 519 O O . VAL A 1 71 ? 15.763 -4.092 -14.125 1.00 97.50 71 VAL A O 1
ATOM 522 N N . ARG A 1 72 ? 17.101 -5.104 -15.616 1.00 97.62 72 ARG A N 1
ATOM 523 C CA . ARG A 1 72 ? 18.281 -5.222 -14.762 1.00 97.62 72 ARG A CA 1
ATOM 524 C C . ARG A 1 72 ? 19.318 -4.170 -15.132 1.00 97.62 72 ARG A C 1
ATOM 526 O O . ARG A 1 72 ? 19.558 -3.922 -16.312 1.00 97.62 72 ARG A O 1
ATOM 533 N N . HIS A 1 73 ? 19.986 -3.595 -14.143 1.00 97.75 73 HIS A N 1
ATOM 534 C CA . HIS A 1 73 ? 21.128 -2.722 -14.383 1.00 97.75 73 HIS A CA 1
ATOM 535 C C . HIS A 1 73 ? 22.336 -3.524 -14.912 1.00 97.75 73 HIS A C 1
ATOM 537 O O . HIS A 1 73 ? 22.601 -4.636 -14.466 1.00 97.75 73 HIS A O 1
ATOM 543 N N . SER A 1 74 ? 23.105 -2.983 -15.860 1.00 96.31 74 SER A N 1
ATOM 544 C CA . SER A 1 74 ? 24.248 -3.702 -16.456 1.00 96.31 74 SER A CA 1
ATOM 545 C C . SER A 1 74 ? 25.364 -4.042 -15.461 1.00 96.31 74 SER A C 1
ATOM 547 O O . SER A 1 74 ? 25.909 -5.143 -15.501 1.00 96.31 74 SER A O 1
ATOM 549 N N . VAL A 1 75 ? 25.696 -3.094 -14.580 1.00 95.38 75 VAL A N 1
ATOM 550 C CA . VAL A 1 75 ? 26.760 -3.222 -13.566 1.00 95.38 75 VAL A CA 1
ATOM 551 C C . VAL A 1 75 ? 26.225 -3.651 -12.194 1.00 95.38 75 VAL A C 1
ATOM 553 O O . VAL A 1 75 ? 26.692 -4.635 -11.626 1.00 95.38 75 VAL A O 1
ATOM 556 N N . LYS A 1 76 ? 25.254 -2.912 -11.646 1.00 94.44 76 LYS A N 1
ATOM 557 C CA . LYS A 1 76 ? 24.642 -3.184 -10.340 1.00 94.44 76 LYS A CA 1
ATOM 558 C C . LYS A 1 76 ? 23.700 -4.392 -10.402 1.00 94.44 76 LYS A C 1
ATOM 560 O O . LYS A 1 76 ? 23.179 -4.744 -11.457 1.00 94.44 76 LYS A O 1
ATOM 565 N N . ALA A 1 77 ? 23.471 -5.028 -9.256 1.00 91.31 77 ALA A N 1
ATOM 566 C CA . ALA A 1 77 ? 22.539 -6.152 -9.133 1.00 91.31 77 ALA A CA 1
ATOM 567 C C . ALA A 1 77 ? 21.060 -5.715 -9.066 1.00 91.31 77 ALA A C 1
ATOM 569 O O . ALA A 1 77 ? 20.194 -6.548 -8.815 1.00 91.31 77 ALA A O 1
ATOM 570 N N . ASP A 1 78 ? 20.775 -4.428 -9.287 1.00 92.00 78 ASP A N 1
ATOM 571 C CA . ASP A 1 78 ? 19.431 -3.865 -9.204 1.00 92.00 78 ASP A CA 1
ATOM 572 C C . ASP A 1 78 ? 18.548 -4.380 -10.351 1.00 92.00 78 ASP A C 1
ATOM 574 O O . ASP A 1 78 ? 18.949 -4.372 -11.521 1.00 92.00 78 ASP A O 1
ATOM 578 N N . GLU A 1 79 ? 17.325 -4.791 -10.015 1.00 95.69 79 GLU A N 1
ATOM 579 C CA . GLU A 1 79 ? 16.286 -5.212 -10.956 1.00 95.69 79 GLU A CA 1
ATOM 580 C C . GLU A 1 79 ? 14.985 -4.462 -10.649 1.00 95.69 79 GLU A C 1
ATOM 582 O O . GLU A 1 79 ? 14.612 -4.306 -9.486 1.00 95.69 79 GLU A O 1
ATOM 587 N N . VAL A 1 80 ? 14.291 -3.996 -11.689 1.00 94.19 80 VAL A N 1
ATOM 588 C CA . VAL A 1 80 ? 13.007 -3.297 -11.565 1.00 94.19 80 VAL A CA 1
ATOM 589 C C . VAL A 1 80 ? 11.972 -3.960 -12.475 1.00 94.19 80 VAL A C 1
ATOM 591 O O . VAL A 1 80 ? 12.185 -4.003 -13.693 1.00 94.19 80 VAL A O 1
ATOM 594 N N . PRO A 1 81 ? 10.856 -4.473 -11.921 1.00 93.81 81 PRO A N 1
ATOM 595 C CA . PRO A 1 81 ? 9.737 -4.946 -12.717 1.00 93.81 81 PRO A CA 1
ATOM 596 C C . PRO A 1 81 ? 8.958 -3.761 -13.298 1.00 93.81 81 PRO A C 1
ATOM 598 O O . PRO A 1 81 ? 8.702 -2.757 -12.625 1.00 93.81 81 PRO A O 1
ATOM 601 N N . VAL A 1 82 ? 8.579 -3.882 -14.565 1.00 94.12 82 VAL A N 1
ATOM 602 C CA . VAL A 1 82 ? 7.816 -2.884 -15.314 1.00 94.12 82 VAL A CA 1
ATOM 603 C C . VAL A 1 82 ? 6.687 -3.594 -16.054 1.00 94.12 82 VAL A C 1
ATOM 605 O O . VAL A 1 82 ? 6.915 -4.603 -16.717 1.00 94.12 82 VAL A O 1
ATOM 608 N N . ILE A 1 83 ? 5.468 -3.069 -15.958 1.00 92.50 83 ILE A N 1
ATOM 609 C CA . ILE A 1 83 ? 4.300 -3.610 -16.659 1.00 92.50 83 ILE A CA 1
ATOM 610 C C . ILE A 1 83 ? 4.111 -2.838 -17.966 1.00 92.50 83 ILE A C 1
ATOM 612 O O . ILE A 1 83 ? 4.033 -1.609 -17.970 1.00 92.50 83 ILE A O 1
ATOM 616 N N . VAL A 1 84 ? 4.044 -3.560 -19.083 1.00 95.81 84 VAL A N 1
ATOM 617 C CA . VAL A 1 84 ? 3.853 -2.994 -20.427 1.00 95.81 84 VAL A CA 1
ATOM 618 C C . VAL A 1 84 ? 2.886 -3.848 -21.252 1.00 95.81 84 VAL A C 1
ATOM 620 O O . VAL A 1 84 ? 2.709 -5.030 -20.958 1.00 95.81 84 VAL A O 1
ATOM 623 N N . PRO A 1 85 ? 2.248 -3.306 -22.304 1.00 96.00 85 PRO A N 1
ATOM 624 C CA . PRO A 1 85 ? 1.482 -4.117 -23.248 1.00 96.00 85 PRO A CA 1
ATOM 625 C C . PRO A 1 85 ? 2.324 -5.243 -23.873 1.00 96.00 85 PRO A C 1
ATOM 627 O O . PRO A 1 85 ? 3.508 -5.074 -24.157 1.00 96.00 85 PRO A O 1
ATOM 630 N N . LYS A 1 86 ? 1.714 -6.395 -24.171 1.00 96.50 86 LYS A N 1
ATOM 631 C CA . LYS A 1 86 ? 2.394 -7.539 -24.813 1.00 96.50 86 LYS A CA 1
ATOM 632 C C . LYS A 1 86 ? 3.020 -7.180 -26.167 1.00 96.50 86 LYS A C 1
ATOM 634 O O . LYS A 1 86 ? 4.035 -7.762 -26.540 1.00 96.50 86 LYS A O 1
ATOM 639 N N . ALA A 1 87 ? 2.409 -6.239 -26.886 1.00 96.19 87 ALA A N 1
ATOM 640 C CA . ALA A 1 87 ? 2.871 -5.734 -28.177 1.00 96.19 87 ALA A CA 1
ATOM 641 C C . ALA A 1 87 ? 3.821 -4.525 -28.059 1.00 96.19 87 ALA A C 1
ATOM 643 O O . ALA A 1 87 ? 4.073 -3.864 -29.062 1.00 96.19 87 ALA A O 1
ATOM 644 N N . ALA A 1 88 ? 4.327 -4.224 -26.857 1.00 97.50 88 ALA A N 1
ATOM 645 C CA . ALA A 1 88 ? 5.124 -3.029 -26.628 1.00 97.50 88 ALA A CA 1
ATOM 646 C C . ALA A 1 88 ? 6.456 -3.028 -27.392 1.00 97.50 88 ALA A C 1
ATOM 648 O O . ALA A 1 88 ? 7.085 -4.074 -27.597 1.00 97.50 88 ALA A O 1
ATOM 649 N N . ILE A 1 89 ? 6.910 -1.832 -27.760 1.00 98.19 89 ILE A N 1
ATOM 650 C CA . ILE A 1 89 ? 8.250 -1.590 -28.320 1.00 98.19 89 ILE A CA 1
ATOM 651 C C . ILE A 1 89 ? 9.258 -1.216 -27.222 1.00 98.19 89 ILE A C 1
ATOM 653 O O . ILE A 1 89 ? 8.885 -0.814 -26.118 1.00 98.19 89 ILE A O 1
ATOM 657 N N . MET A 1 90 ? 10.559 -1.301 -27.511 1.00 98.25 90 MET A N 1
ATOM 658 C CA . MET A 1 90 ? 11.619 -1.002 -26.531 1.00 98.25 90 MET A CA 1
ATOM 659 C C . MET A 1 90 ? 11.528 0.414 -25.953 1.00 98.25 90 MET A C 1
ATOM 661 O O . MET A 1 90 ? 11.763 0.611 -24.757 1.00 98.25 90 MET A O 1
ATOM 665 N N . ARG A 1 91 ? 11.128 1.400 -26.766 1.00 98.06 91 ARG A N 1
ATOM 666 C CA . ARG A 1 91 ? 10.904 2.776 -26.298 1.00 98.06 91 ARG A CA 1
ATOM 667 C C . ARG A 1 91 ? 9.822 2.861 -25.219 1.00 98.06 91 ARG A C 1
ATOM 669 O O . ARG A 1 91 ? 9.964 3.633 -24.273 1.00 98.06 91 ARG A O 1
ATOM 676 N N . GLU A 1 92 ? 8.762 2.066 -25.327 1.00 97.88 92 GLU A N 1
ATOM 677 C CA . GLU A 1 92 ? 7.678 2.037 -24.340 1.00 97.88 92 GLU A CA 1
ATOM 678 C C . GLU A 1 92 ? 8.119 1.370 -23.040 1.00 97.88 92 GLU A C 1
ATOM 680 O O . GLU A 1 92 ? 7.757 1.851 -21.968 1.00 97.88 92 GLU A O 1
ATOM 685 N N . VAL A 1 93 ? 8.968 0.337 -23.118 1.00 97.88 93 VAL A N 1
ATOM 686 C CA . VAL A 1 93 ? 9.605 -0.274 -21.940 1.00 97.88 93 VAL A CA 1
ATOM 687 C C . VAL A 1 93 ? 10.460 0.756 -21.198 1.00 97.88 93 VAL A C 1
ATOM 689 O O . VAL A 1 93 ? 10.309 0.916 -19.986 1.00 97.88 93 VAL A O 1
ATOM 692 N N . ARG A 1 94 ? 11.296 1.524 -21.913 1.00 97.94 94 ARG A N 1
ATOM 693 C CA . ARG A 1 94 ? 12.074 2.625 -21.314 1.00 97.94 94 ARG A CA 1
ATOM 694 C C . ARG A 1 94 ? 11.179 3.716 -20.731 1.00 97.94 94 ARG A C 1
ATOM 696 O O . ARG A 1 94 ? 11.441 4.198 -19.636 1.00 97.94 94 ARG A O 1
ATOM 703 N N . GLY A 1 95 ? 10.109 4.090 -21.430 1.00 96.88 95 GLY A N 1
ATOM 704 C CA . GLY A 1 95 ? 9.159 5.100 -20.959 1.00 96.88 95 GLY A CA 1
ATOM 705 C C . GLY A 1 95 ? 8.411 4.662 -19.698 1.00 96.88 95 GLY A C 1
ATOM 706 O O . GLY A 1 95 ? 8.234 5.455 -18.775 1.00 96.88 95 GLY A O 1
ATOM 707 N N . ALA A 1 96 ? 8.012 3.393 -19.627 1.00 95.31 96 ALA A N 1
ATOM 708 C CA . ALA A 1 96 ? 7.393 2.817 -18.443 1.00 95.31 96 ALA A CA 1
ATOM 709 C C . ALA A 1 96 ? 8.386 2.738 -17.272 1.00 95.31 96 ALA A C 1
ATOM 711 O O . ALA A 1 96 ? 8.026 3.109 -16.156 1.00 95.31 96 ALA A O 1
ATOM 712 N N . LEU A 1 97 ? 9.651 2.386 -17.529 1.00 96.19 97 LEU A N 1
ATOM 713 C CA . LEU A 1 97 ? 10.715 2.438 -16.525 1.00 96.19 97 LEU A CA 1
ATOM 714 C C . LEU A 1 97 ? 10.961 3.868 -16.016 1.00 96.19 97 LEU A C 1
ATOM 716 O O . LEU A 1 97 ? 11.028 4.087 -14.811 1.00 96.19 97 LEU A O 1
ATOM 720 N N . ALA A 1 98 ? 11.040 4.853 -16.913 1.00 95.69 98 ALA A N 1
ATOM 721 C CA . ALA A 1 98 ? 11.239 6.257 -16.557 1.00 95.69 98 ALA A CA 1
ATOM 722 C C . ALA A 1 98 ? 10.119 6.785 -15.654 1.00 95.69 98 ALA A C 1
ATOM 724 O O . ALA A 1 98 ? 10.397 7.412 -14.632 1.00 95.69 98 ALA A O 1
ATOM 725 N N . ARG A 1 99 ? 8.857 6.475 -15.988 1.00 92.56 99 ARG A N 1
ATOM 726 C CA . ARG A 1 99 ? 7.700 6.796 -15.139 1.00 92.56 99 ARG A CA 1
ATOM 727 C C . ARG A 1 99 ? 7.768 6.080 -13.797 1.00 92.56 99 ARG A C 1
ATOM 729 O O . ARG A 1 99 ? 7.522 6.703 -12.775 1.00 92.56 99 ARG A O 1
ATOM 736 N N . ARG A 1 100 ? 8.133 4.798 -13.789 1.00 90.44 100 ARG A N 1
ATOM 737 C CA . ARG A 1 100 ? 8.238 3.996 -12.564 1.00 90.44 100 ARG A CA 1
ATOM 738 C C . ARG A 1 100 ? 9.294 4.534 -11.602 1.00 90.44 100 ARG A C 1
ATOM 740 O O . ARG A 1 100 ? 9.086 4.501 -10.395 1.00 90.44 100 ARG A O 1
ATOM 747 N N . LEU A 1 101 ? 10.407 5.030 -12.135 1.00 93.19 101 LEU A N 1
ATOM 748 C CA . LEU A 1 101 ? 11.506 5.583 -11.348 1.00 93.19 101 LEU A CA 1
ATOM 749 C C . LEU A 1 101 ? 11.348 7.078 -11.051 1.00 93.19 101 LEU A C 1
ATOM 751 O O . LEU A 1 101 ? 12.096 7.600 -10.231 1.00 93.19 101 LEU A O 1
ATOM 755 N N . GLY A 1 102 ? 10.437 7.788 -11.720 1.00 92.50 102 GLY A N 1
ATOM 756 C CA . GLY A 1 102 ? 10.399 9.251 -11.670 1.00 92.50 102 GLY A CA 1
ATOM 757 C C . GLY A 1 102 ? 11.652 9.898 -12.261 1.00 92.50 102 GLY A C 1
ATOM 758 O O . GLY A 1 102 ? 12.038 10.986 -11.847 1.00 92.50 102 GLY A O 1
ATOM 759 N N . ARG A 1 103 ? 12.323 9.205 -13.190 1.00 95.56 103 ARG A N 1
ATOM 760 C CA . ARG A 1 103 ? 13.602 9.619 -13.780 1.00 95.56 103 ARG A CA 1
ATOM 761 C C . ARG A 1 103 ? 13.476 9.693 -15.302 1.00 95.56 103 ARG A C 1
ATOM 763 O O . ARG A 1 103 ? 13.606 8.660 -15.963 1.00 95.56 103 ARG A O 1
ATOM 770 N N . PRO A 1 104 ? 13.251 10.884 -15.891 1.00 96.12 104 PRO A N 1
ATOM 771 C CA . PRO A 1 104 ? 13.135 11.028 -17.345 1.00 96.12 104 PRO A CA 1
ATOM 772 C C . PRO A 1 104 ? 14.433 10.655 -18.082 1.00 96.12 104 PRO A C 1
ATOM 774 O O . PRO A 1 104 ? 14.387 10.218 -19.231 1.00 96.12 104 PRO A O 1
ATOM 777 N N . GLU A 1 105 ? 15.580 10.733 -17.399 1.00 96.94 105 GLU A N 1
ATOM 778 C CA . GLU A 1 105 ? 16.889 10.254 -17.868 1.00 96.94 105 GLU A CA 1
ATOM 779 C C . GLU A 1 105 ? 16.853 8.795 -18.343 1.00 96.94 105 GLU A C 1
ATOM 781 O O . GLU A 1 105 ? 17.529 8.446 -19.305 1.00 96.94 105 GLU A O 1
ATOM 786 N N . ALA A 1 106 ? 16.027 7.936 -17.732 1.00 96.44 106 ALA A N 1
ATOM 787 C CA . ALA A 1 106 ? 15.914 6.535 -18.141 1.00 96.44 106 ALA A CA 1
ATOM 788 C C . ALA A 1 106 ? 15.374 6.380 -19.572 1.00 96.44 106 ALA A C 1
ATOM 790 O O . ALA A 1 106 ? 15.733 5.431 -20.269 1.00 96.44 106 ALA A O 1
ATOM 791 N N . LEU A 1 107 ? 14.546 7.326 -20.022 1.00 97.50 107 LEU A N 1
ATOM 792 C CA . LEU A 1 107 ? 14.058 7.388 -21.396 1.00 97.50 107 LEU A CA 1
ATOM 793 C C . LEU A 1 107 ? 15.055 8.097 -22.323 1.00 97.50 107 LEU A C 1
ATOM 795 O O . LEU A 1 107 ? 15.214 7.687 -23.470 1.00 97.50 107 LEU A O 1
ATOM 799 N N . ALA A 1 108 ? 15.717 9.151 -21.841 1.00 96.88 108 ALA A N 1
ATOM 800 C CA . ALA A 1 108 ? 16.623 9.959 -22.656 1.00 96.88 108 ALA A CA 1
ATOM 801 C C . ALA A 1 108 ? 17.990 9.289 -22.896 1.00 96.88 108 ALA A C 1
ATOM 803 O O . ALA A 1 108 ? 18.502 9.324 -24.010 1.00 96.88 108 ALA A O 1
ATOM 804 N N . GLN A 1 109 ? 18.570 8.678 -21.863 1.00 97.06 109 GLN A N 1
ATOM 805 C CA . GLN A 1 109 ? 19.952 8.181 -21.841 1.00 97.06 109 GLN A CA 1
ATOM 806 C C . GLN A 1 109 ? 20.041 6.656 -21.713 1.00 97.06 109 GLN A C 1
ATOM 808 O O . GLN A 1 109 ? 20.998 6.050 -22.193 1.00 97.06 109 GLN A O 1
ATOM 813 N N . GLY A 1 110 ? 19.055 6.019 -21.073 1.00 97.19 110 GLY A N 1
ATOM 814 C CA . GLY A 1 110 ? 19.079 4.577 -20.840 1.00 97.19 110 GLY A CA 1
ATOM 815 C C . GLY A 1 110 ? 18.939 3.782 -22.140 1.00 97.19 110 GLY A C 1
ATOM 816 O O . GLY A 1 110 ? 18.003 4.005 -22.887 1.00 97.19 110 GLY A O 1
ATOM 817 N N . CYS A 1 111 ? 19.800 2.808 -22.411 1.00 97.94 111 CYS A N 1
ATOM 818 C CA . CYS A 1 111 ? 19.719 1.922 -23.575 1.00 97.94 111 CYS A CA 1
ATOM 819 C C . CYS A 1 111 ? 19.442 0.486 -23.125 1.00 97.94 111 CYS A C 1
ATOM 821 O O . CYS A 1 111 ? 20.193 -0.070 -22.321 1.00 97.94 111 CYS A O 1
ATOM 823 N N . LEU A 1 112 ? 18.382 -0.131 -23.659 1.00 98.38 112 LEU A N 1
ATOM 824 C CA . LEU A 1 112 ? 18.120 -1.556 -23.449 1.00 98.38 112 LEU A CA 1
ATOM 825 C C . LEU A 1 112 ? 19.052 -2.366 -24.352 1.00 98.38 112 LEU A C 1
ATOM 827 O O . LEU A 1 112 ? 19.125 -2.129 -25.557 1.00 98.38 112 LEU A O 1
ATOM 831 N N . VAL A 1 113 ? 19.758 -3.330 -23.773 1.00 98.12 113 VAL A N 1
ATOM 832 C CA . VAL A 1 113 ? 20.743 -4.162 -24.462 1.00 98.12 113 VAL A CA 1
ATOM 833 C C . VAL A 1 113 ? 20.479 -5.648 -24.224 1.00 98.12 113 VAL A C 1
ATOM 835 O O . VAL A 1 113 ? 19.884 -6.054 -23.221 1.00 98.12 113 VAL A O 1
ATOM 838 N N . ARG A 1 114 ? 20.971 -6.479 -25.144 1.00 95.94 114 ARG A N 1
ATOM 839 C CA . ARG A 1 114 ? 21.117 -7.932 -24.979 1.00 95.94 114 ARG A CA 1
ATOM 840 C C . ARG A 1 114 ? 22.582 -8.325 -25.011 1.00 95.94 114 ARG A C 1
ATOM 842 O O . ARG A 1 114 ? 23.389 -7.653 -25.646 1.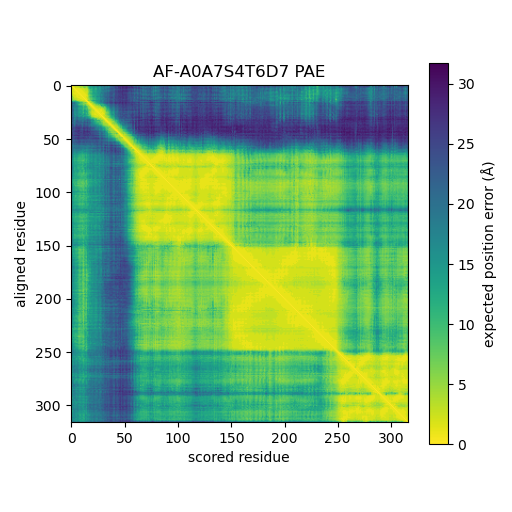00 95.94 114 ARG A O 1
ATOM 849 N N . ARG A 1 115 ? 22.912 -9.453 -24.386 1.00 95.31 115 ARG A N 1
ATOM 850 C CA . ARG A 1 115 ? 24.252 -10.039 -24.457 1.00 95.31 115 ARG A CA 1
ATOM 851 C C . ARG A 1 115 ? 24.287 -11.122 -25.534 1.00 95.31 115 ARG A C 1
ATOM 853 O O . ARG A 1 115 ? 23.523 -12.079 -25.452 1.00 95.31 115 ARG A O 1
ATOM 860 N N . VAL A 1 116 ? 25.161 -10.974 -26.525 1.00 95.31 116 VAL A N 1
ATOM 861 C CA . VAL A 1 116 ? 25.383 -11.948 -27.604 1.00 95.31 116 VAL A CA 1
ATOM 862 C C . VAL A 1 116 ? 26.882 -12.193 -27.710 1.00 95.31 116 VAL A C 1
ATOM 864 O O . VAL A 1 116 ? 27.641 -11.267 -27.977 1.00 95.31 116 VAL A O 1
ATOM 867 N N . GLY A 1 117 ? 27.324 -13.424 -27.437 1.00 93.38 117 GLY A N 1
ATOM 868 C CA . GLY A 1 117 ? 28.746 -13.785 -27.523 1.00 93.38 117 GLY A CA 1
ATOM 869 C C . GLY A 1 117 ? 29.658 -12.961 -26.605 1.00 93.38 117 GLY A C 1
ATOM 870 O O . GLY A 1 117 ? 30.774 -12.634 -26.981 1.00 93.38 117 GLY A O 1
ATOM 871 N N . GLY A 1 118 ? 29.172 -12.559 -25.426 1.00 92.62 118 GLY A N 1
ATOM 872 C CA . GLY A 1 118 ? 29.923 -11.711 -24.492 1.00 92.62 118 GLY A CA 1
ATOM 873 C C . GLY A 1 118 ? 29.782 -10.204 -24.736 1.00 92.62 118 GLY A C 1
ATOM 874 O O . GLY A 1 118 ? 29.921 -9.449 -23.776 1.00 92.62 118 GLY A O 1
ATOM 875 N N . THR A 1 119 ? 29.399 -9.785 -25.943 1.00 95.88 119 THR A N 1
ATOM 876 C CA . THR A 1 119 ? 29.205 -8.380 -26.335 1.00 95.88 119 THR A CA 1
ATOM 877 C C . THR A 1 119 ? 27.788 -7.902 -26.024 1.00 95.88 119 THR A C 1
ATOM 879 O O . THR A 1 119 ? 26.826 -8.665 -26.136 1.00 95.88 119 THR A O 1
ATOM 882 N N . LEU A 1 120 ? 27.643 -6.635 -25.626 1.00 97.19 120 LEU A N 1
ATOM 883 C CA . LEU A 1 120 ? 26.339 -5.993 -25.453 1.00 97.19 120 LEU A CA 1
ATOM 884 C C . LEU A 1 120 ? 25.899 -5.341 -26.769 1.00 97.19 120 LEU A C 1
ATOM 886 O O . LEU A 1 120 ? 26.629 -4.537 -27.339 1.00 97.19 120 LEU A O 1
ATOM 890 N N . THR A 1 121 ? 24.699 -5.670 -27.238 1.00 97.69 121 THR A N 1
ATOM 891 C CA . THR A 1 121 ? 24.084 -5.074 -28.433 1.00 97.69 121 THR A CA 1
ATOM 892 C C . THR A 1 121 ? 22.815 -4.344 -28.022 1.00 97.69 121 THR A C 1
ATOM 894 O O . THR A 1 121 ? 21.947 -4.951 -27.389 1.00 97.69 121 THR A O 1
ATOM 897 N N . SER A 1 122 ? 22.700 -3.060 -28.363 1.00 97.94 122 SER A N 1
ATOM 898 C CA . SER A 1 122 ? 21.496 -2.267 -28.102 1.00 97.94 122 SER A CA 1
ATOM 899 C C . SER A 1 122 ? 20.332 -2.705 -28.983 1.00 97.94 122 SER A C 1
ATOM 901 O O . SER A 1 122 ? 20.511 -3.075 -30.143 1.00 97.94 122 SER A O 1
ATOM 903 N N . PHE A 1 123 ? 19.131 -2.666 -28.415 1.00 98.31 123 PHE A N 1
ATOM 904 C CA . PHE A 1 123 ? 17.903 -2.785 -29.186 1.00 98.31 123 PHE A CA 1
ATOM 905 C C . PHE A 1 123 ? 17.522 -1.431 -29.791 1.00 98.31 123 PHE A C 1
ATOM 907 O O . PHE A 1 123 ? 17.764 -0.385 -29.185 1.00 98.31 123 PHE A O 1
ATOM 914 N N . ALA A 1 124 ? 16.895 -1.450 -30.968 1.00 98.06 124 ALA A N 1
ATOM 915 C CA . ALA A 1 124 ? 16.321 -0.242 -31.551 1.00 98.06 124 ALA A CA 1
ATOM 916 C C . ALA A 1 124 ? 15.025 0.143 -30.823 1.00 98.06 124 ALA A C 1
ATOM 918 O O . ALA A 1 124 ? 14.266 -0.717 -30.383 1.00 98.06 124 ALA A O 1
ATOM 919 N N . ASP A 1 125 ? 14.725 1.438 -30.753 1.00 98.12 125 ASP A N 1
ATOM 920 C CA . ASP A 1 125 ? 13.535 1.936 -30.052 1.00 98.12 125 ASP A CA 1
ATOM 921 C C . ASP A 1 125 ? 12.214 1.410 -30.610 1.00 98.12 125 ASP A C 1
ATOM 923 O O . ASP A 1 125 ? 11.285 1.148 -29.844 1.00 98.12 125 ASP A O 1
ATOM 927 N N . ALA A 1 126 ? 12.152 1.252 -31.933 1.00 98.12 126 ALA A N 1
ATOM 928 C CA . ALA A 1 126 ? 11.002 0.720 -32.656 1.00 98.12 126 ALA A CA 1
ATOM 929 C C . ALA A 1 126 ? 10.958 -0.819 -32.670 1.00 98.12 126 ALA A C 1
ATOM 931 O O . ALA A 1 126 ? 10.010 -1.397 -33.198 1.00 98.12 126 ALA A O 1
ATOM 932 N N . GLU A 1 127 ? 11.970 -1.501 -32.120 1.00 98.31 127 GLU A N 1
ATOM 933 C CA . GLU A 1 127 ? 11.968 -2.959 -32.056 1.00 98.31 127 GLU A CA 1
ATOM 934 C C . GLU A 1 127 ? 10.894 -3.442 -31.076 1.00 98.31 127 GLU A C 1
ATOM 936 O O . GLU A 1 127 ? 10.765 -2.937 -29.958 1.00 98.31 127 GLU A O 1
ATOM 941 N N . LEU A 1 128 ? 10.136 -4.456 -31.488 1.00 98.06 128 LEU A N 1
ATOM 942 C CA . LEU A 1 128 ? 9.156 -5.105 -30.628 1.00 98.06 128 LEU A CA 1
ATOM 943 C C . LEU A 1 128 ? 9.852 -5.874 -29.498 1.00 98.06 128 LEU A C 1
ATOM 945 O O . LEU A 1 128 ? 10.829 -6.601 -29.703 1.00 98.06 128 LEU A O 1
ATOM 949 N N . MET A 1 129 ? 9.288 -5.790 -28.296 1.00 97.50 129 MET A N 1
ATOM 950 C CA . MET A 1 129 ? 9.712 -6.579 -27.138 1.00 97.50 129 MET A CA 1
ATOM 951 C C . MET A 1 129 ? 9.624 -8.092 -27.413 1.00 97.50 129 MET A C 1
ATOM 953 O O . MET A 1 129 ? 10.497 -8.866 -27.005 1.00 97.50 129 MET A O 1
ATOM 957 N N . GLY A 1 130 ? 8.575 -8.517 -28.124 1.00 95.81 130 GLY A N 1
ATOM 958 C CA . GLY A 1 130 ? 8.321 -9.911 -28.480 1.00 95.81 130 GLY A CA 1
ATOM 959 C C . GLY A 1 130 ? 8.104 -10.812 -27.255 1.00 95.81 130 GLY A C 1
ATOM 960 O O . GLY A 1 130 ? 7.412 -10.462 -26.296 1.00 95.81 130 GLY A O 1
ATOM 961 N N . ALA A 1 131 ? 8.705 -12.003 -27.268 1.00 96.50 131 ALA A N 1
ATOM 962 C CA . ALA A 1 131 ? 8.622 -12.964 -26.161 1.00 96.50 131 ALA A CA 1
ATOM 963 C C . ALA A 1 131 ? 9.581 -12.655 -24.990 1.00 96.50 131 ALA A C 1
ATOM 965 O O . ALA A 1 131 ? 9.593 -13.376 -23.995 1.00 96.50 131 ALA A O 1
ATOM 966 N N . ARG A 1 132 ? 10.398 -11.598 -25.088 1.00 96.75 132 ARG A N 1
ATOM 967 C CA . ARG A 1 132 ? 11.436 -11.283 -24.097 1.00 96.75 132 ARG A CA 1
ATOM 968 C C . ARG A 1 132 ? 10.804 -10.708 -22.830 1.00 96.75 132 ARG A C 1
ATOM 970 O O . ARG A 1 132 ? 9.879 -9.902 -22.904 1.00 96.75 132 ARG A O 1
ATOM 977 N N . ARG A 1 133 ? 11.296 -11.140 -21.668 1.00 97.12 133 ARG A N 1
ATOM 978 C CA . ARG A 1 133 ? 10.815 -10.693 -20.344 1.00 97.12 133 ARG A CA 1
ATOM 979 C C . ARG A 1 133 ? 11.916 -10.162 -19.436 1.00 97.12 133 ARG A C 1
ATOM 981 O O . ARG A 1 133 ? 11.622 -9.692 -18.347 1.00 97.12 133 ARG A O 1
ATOM 988 N N . ARG A 1 134 ? 13.177 -10.240 -19.865 1.00 97.25 134 ARG A N 1
ATOM 989 C CA .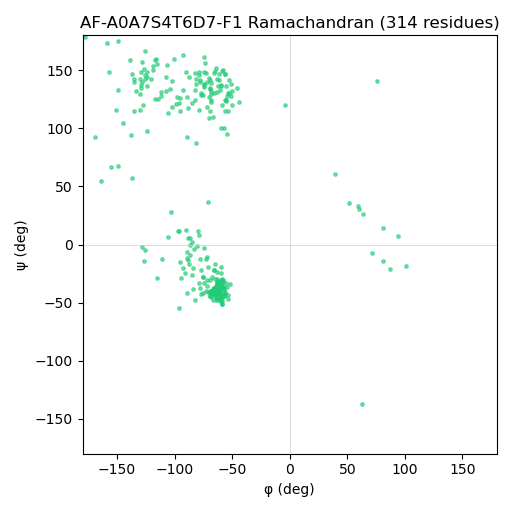 ARG A 1 134 ? 14.328 -9.728 -19.120 1.00 97.25 134 ARG A CA 1
ATOM 990 C C . ARG A 1 134 ? 15.172 -8.860 -20.039 1.00 97.25 134 ARG A C 1
ATOM 992 O O . ARG A 1 134 ? 15.526 -9.294 -21.135 1.00 97.25 134 ARG A O 1
ATOM 999 N N . PHE A 1 135 ? 15.494 -7.664 -19.575 1.00 97.31 135 PHE A N 1
ATOM 1000 C CA . PHE A 1 135 ? 16.300 -6.684 -20.286 1.00 97.31 135 PHE A CA 1
ATOM 1001 C C . PHE A 1 135 ? 17.458 -6.220 -19.418 1.00 97.31 135 PHE A C 1
ATOM 1003 O O . PHE A 1 135 ? 17.349 -6.199 -18.195 1.00 97.31 135 PHE A O 1
ATOM 1010 N N . VAL A 1 136 ? 18.559 -5.831 -20.055 1.00 97.75 136 VAL A N 1
ATOM 1011 C CA . VAL A 1 136 ? 19.671 -5.158 -19.382 1.00 97.75 136 VAL A CA 1
ATOM 1012 C C . VAL A 1 136 ? 19.654 -3.695 -19.804 1.00 97.75 136 VAL A C 1
ATOM 1014 O O . VAL A 1 136 ? 19.543 -3.414 -20.993 1.00 97.75 136 VAL A O 1
ATOM 1017 N N . LEU A 1 137 ? 19.750 -2.769 -18.856 1.00 98.06 137 LEU A N 1
ATOM 1018 C CA . LEU A 1 137 ? 19.836 -1.336 -19.116 1.00 98.06 137 LEU A CA 1
ATOM 1019 C C . LEU A 1 137 ? 21.272 -0.841 -18.909 1.00 98.06 137 LEU A C 1
ATOM 1021 O O . LEU A 1 137 ? 21.916 -1.161 -17.909 1.00 98.06 137 LEU A O 1
ATOM 1025 N N . VAL A 1 138 ? 21.755 -0.042 -19.856 1.00 97.56 138 VAL A N 1
ATOM 1026 C CA . VAL A 1 138 ? 23.031 0.690 -19.806 1.00 97.56 138 VAL A CA 1
ATOM 1027 C C . VAL A 1 138 ? 22.733 2.189 -19.879 1.00 97.56 138 VAL A C 1
ATOM 1029 O O . VAL A 1 138 ? 21.713 2.568 -20.441 1.00 97.56 138 VAL A O 1
ATOM 1032 N N . GLY A 1 139 ? 23.602 3.049 -19.346 1.00 96.50 139 GLY A N 1
ATOM 1033 C CA . GLY A 1 139 ? 23.465 4.508 -19.475 1.00 96.50 139 GLY A CA 1
ATOM 1034 C C . GLY A 1 139 ? 22.739 5.197 -18.317 1.00 96.50 139 GLY A C 1
ATOM 1035 O O . GLY A 1 139 ? 22.487 6.391 -18.398 1.00 96.50 139 GLY A O 1
ATOM 1036 N N . LEU A 1 140 ? 22.434 4.468 -17.241 1.00 96.88 140 LEU A N 1
ATOM 1037 C CA . LEU A 1 140 ? 22.064 5.038 -15.944 1.00 96.88 140 LEU A CA 1
ATOM 1038 C C . LEU A 1 140 ? 23.107 4.652 -14.896 1.00 96.88 140 LEU A C 1
ATOM 1040 O O . LEU A 1 140 ? 23.843 3.684 -15.079 1.00 96.88 140 LEU A O 1
ATOM 1044 N N . GLU A 1 141 ? 23.159 5.410 -13.804 1.00 96.19 141 GLU A N 1
ATOM 1045 C CA . GLU A 1 141 ? 24.025 5.098 -12.664 1.00 96.19 141 GLU A CA 1
ATOM 1046 C C . GLU A 1 141 ? 23.438 3.986 -11.777 1.00 96.19 141 GLU A C 1
ATOM 1048 O O . GLU A 1 141 ? 24.174 3.165 -11.227 1.00 96.19 141 GLU A O 1
ATOM 1053 N N . ASP A 1 142 ? 22.115 3.971 -11.601 1.00 95.00 142 ASP A N 1
ATOM 1054 C CA . ASP A 1 142 ? 21.355 2.950 -10.881 1.00 95.00 142 ASP A CA 1
ATOM 1055 C C . ASP A 1 142 ? 19.884 2.946 -11.316 1.00 95.00 142 ASP A C 1
ATOM 1057 O O . ASP A 1 142 ? 19.439 3.801 -12.084 1.00 95.00 142 ASP A O 1
ATOM 1061 N N . LEU A 1 143 ? 19.134 1.963 -10.816 1.00 95.00 143 LEU A N 1
ATOM 1062 C CA . LEU A 1 143 ? 17.687 1.859 -11.004 1.00 95.00 143 LEU A CA 1
ATOM 1063 C C . LEU A 1 143 ? 16.906 2.287 -9.751 1.00 95.00 143 LEU A C 1
ATOM 1065 O O . LEU A 1 143 ? 15.801 1.799 -9.515 1.00 95.00 143 LEU A O 1
ATOM 1069 N N . ARG A 1 144 ? 17.464 3.177 -8.920 1.00 91.12 144 ARG A N 1
ATOM 1070 C CA . ARG A 1 144 ? 16.738 3.706 -7.759 1.00 91.12 144 ARG A CA 1
ATOM 1071 C C . ARG A 1 144 ? 15.741 4.778 -8.219 1.00 91.12 144 ARG A C 1
ATOM 1073 O O . ARG A 1 144 ? 16.068 5.569 -9.111 1.00 91.12 144 ARG A O 1
ATOM 1080 N N . PRO A 1 145 ? 14.532 4.835 -7.628 1.00 89.88 145 PRO A N 1
ATOM 1081 C CA . PRO A 1 145 ? 13.609 5.938 -7.865 1.00 89.88 145 PRO A CA 1
ATOM 1082 C C . PRO A 1 145 ? 14.230 7.282 -7.468 1.00 89.88 145 PRO A C 1
ATOM 1084 O O . PRO A 1 145 ? 15.022 7.338 -6.525 1.00 89.88 145 PRO A O 1
ATOM 1087 N N . ALA A 1 146 ? 13.839 8.360 -8.148 1.00 90.44 146 ALA A N 1
ATOM 1088 C CA . ALA A 1 146 ? 14.253 9.711 -7.790 1.00 90.44 146 ALA A CA 1
ATOM 1089 C C . ALA A 1 146 ? 13.884 10.040 -6.331 1.00 90.44 146 ALA A C 1
ATOM 1091 O O . ALA A 1 146 ? 12.871 9.575 -5.787 1.00 90.44 146 ALA A O 1
ATOM 1092 N N . GLU A 1 147 ? 14.717 10.845 -5.672 1.00 86.38 147 GLU A N 1
ATOM 1093 C CA . GLU A 1 147 ? 14.411 11.316 -4.324 1.00 86.38 147 GLU A CA 1
ATOM 1094 C C . GLU A 1 147 ? 13.099 12.108 -4.318 1.00 86.38 147 GLU A C 1
ATOM 1096 O O . GLU A 1 147 ? 12.805 12.870 -5.234 1.00 86.38 147 GLU A O 1
ATOM 1101 N N . GLY A 1 148 ? 12.260 11.865 -3.309 1.00 84.56 148 GLY A N 1
ATOM 1102 C CA . GLY A 1 148 ? 10.930 12.476 -3.220 1.00 84.56 148 GLY A CA 1
ATOM 1103 C C . GLY A 1 148 ? 9.894 11.953 -4.223 1.00 84.56 148 GLY A C 1
ATOM 1104 O O . GLY A 1 148 ? 8.721 12.280 -4.080 1.00 84.56 148 GLY A O 1
ATOM 1105 N N . PHE A 1 149 ? 10.268 11.104 -5.187 1.00 86.00 149 PHE A N 1
ATOM 1106 C CA . PHE A 1 149 ? 9.302 10.549 -6.128 1.00 86.00 149 PHE A CA 1
ATOM 1107 C C . PHE A 1 149 ? 8.367 9.548 -5.440 1.00 86.00 149 PHE A C 1
ATOM 1109 O O . PHE A 1 149 ? 8.809 8.584 -4.796 1.00 86.00 149 PHE A O 1
ATOM 1116 N N . VAL A 1 150 ? 7.067 9.789 -5.604 1.00 85.94 150 VAL A N 1
ATOM 1117 C CA . VAL A 1 150 ? 5.982 8.891 -5.216 1.00 85.94 150 VAL A CA 1
ATOM 1118 C C . VAL A 1 150 ? 5.434 8.276 -6.503 1.00 85.94 150 VAL A C 1
ATOM 1120 O O . VAL A 1 150 ? 4.876 9.008 -7.322 1.00 85.94 150 VAL A O 1
ATOM 1123 N N . PRO A 1 151 ? 5.603 6.960 -6.720 1.00 83.56 151 PRO A N 1
ATOM 1124 C CA . PRO A 1 151 ? 5.016 6.294 -7.873 1.00 83.56 151 PRO A CA 1
ATOM 1125 C C . PRO A 1 151 ? 3.504 6.520 -7.908 1.00 83.56 151 PRO A C 1
ATOM 1127 O O . PRO A 1 151 ? 2.805 6.185 -6.953 1.00 83.56 151 PRO A O 1
ATOM 1130 N N . ALA A 1 152 ? 2.994 7.071 -9.009 1.00 87.25 152 ALA A N 1
ATOM 1131 C CA . ALA A 1 152 ? 1.560 7.101 -9.252 1.00 87.25 152 ALA A CA 1
ATOM 1132 C C . ALA A 1 152 ? 1.096 5.666 -9.527 1.00 87.25 152 ALA A C 1
ATOM 1134 O O . ALA A 1 152 ? 1.517 5.061 -10.514 1.00 87.25 152 ALA A O 1
ATOM 1135 N N . LEU A 1 153 ? 0.269 5.115 -8.641 1.00 91.62 153 LEU A N 1
ATOM 1136 C CA . LEU A 1 153 ? -0.357 3.816 -8.860 1.00 91.62 153 LEU A CA 1
ATOM 1137 C C . LEU A 1 153 ? -1.573 3.991 -9.762 1.00 91.62 153 LEU A C 1
ATOM 1139 O O . LEU A 1 153 ? -2.319 4.958 -9.633 1.00 91.62 153 LEU A O 1
ATOM 1143 N N . SER A 1 154 ? -1.802 3.039 -10.655 1.00 92.50 154 SER A N 1
ATOM 1144 C CA . SER A 1 154 ? -3.120 2.831 -11.244 1.00 92.50 154 SER A CA 1
ATOM 1145 C C . SER A 1 154 ? -4.060 2.175 -10.228 1.00 92.50 154 SER A C 1
ATOM 1147 O O . SER A 1 154 ? -3.624 1.535 -9.268 1.00 92.50 154 SER A O 1
ATOM 1149 N N . ARG A 1 155 ? -5.375 2.263 -10.471 1.00 93.31 155 ARG A N 1
ATOM 1150 C CA . ARG A 1 155 ? -6.387 1.578 -9.647 1.00 93.31 155 ARG A CA 1
ATOM 1151 C C . ARG A 1 155 ? -6.098 0.078 -9.516 1.00 93.31 155 ARG A C 1
ATOM 1153 O O . ARG A 1 155 ? -6.209 -0.482 -8.431 1.00 93.31 155 ARG A O 1
ATOM 1160 N N . ALA A 1 156 ? -5.720 -0.565 -10.622 1.00 92.31 156 ALA A N 1
ATOM 1161 C CA . ALA A 1 156 ? -5.420 -1.994 -10.651 1.00 92.31 156 ALA A CA 1
ATOM 1162 C C . ALA A 1 156 ? -4.179 -2.342 -9.812 1.00 92.31 156 ALA A C 1
ATOM 1164 O O . ALA A 1 156 ? -4.210 -3.321 -9.072 1.00 92.31 156 ALA A O 1
ATOM 1165 N N . GLU A 1 157 ? -3.121 -1.527 -9.874 1.00 92.38 157 GLU A N 1
ATOM 1166 C CA . GLU A 1 157 ? -1.914 -1.722 -9.058 1.00 92.38 157 GLU A CA 1
ATOM 1167 C C . GLU A 1 157 ? -2.193 -1.501 -7.568 1.00 92.38 157 GLU A C 1
ATOM 1169 O O . GLU A 1 157 ? -1.740 -2.290 -6.744 1.00 92.38 157 GLU A O 1
ATOM 1174 N N . ALA A 1 158 ? -2.983 -0.484 -7.211 1.00 95.12 158 ALA A N 1
ATOM 1175 C CA . ALA A 1 158 ? -3.353 -0.220 -5.821 1.00 95.12 158 ALA A CA 1
ATOM 1176 C C . ALA A 1 158 ? -4.146 -1.387 -5.199 1.00 95.12 158 ALA A C 1
ATOM 1178 O O . ALA A 1 158 ? -3.854 -1.807 -4.078 1.00 95.12 158 ALA A O 1
ATOM 1179 N N . LEU A 1 159 ? -5.096 -1.963 -5.946 1.00 94.06 159 LEU A N 1
ATOM 1180 C CA . LEU A 1 159 ? -5.832 -3.162 -5.523 1.00 94.06 159 LEU A CA 1
ATOM 1181 C C . LEU A 1 159 ? -4.935 -4.405 -5.491 1.00 94.06 159 LEU A C 1
ATOM 1183 O O . LEU A 1 159 ? -5.038 -5.216 -4.577 1.00 94.06 159 LEU A O 1
ATOM 1187 N N . SER A 1 160 ? -4.036 -4.570 -6.466 1.00 93.75 160 SER A N 1
ATOM 1188 C CA . SER A 1 160 ? -3.073 -5.679 -6.458 1.00 93.75 160 SER A CA 1
ATOM 1189 C C . SER A 1 160 ? -2.165 -5.621 -5.230 1.00 93.75 160 SER A C 1
ATOM 1191 O O . SER A 1 160 ? -1.902 -6.653 -4.622 1.00 93.75 160 SER A O 1
ATOM 1193 N N . LEU A 1 161 ? -1.726 -4.424 -4.835 1.00 95.50 161 LEU A N 1
ATOM 1194 C CA . LEU A 1 161 ? -0.932 -4.210 -3.630 1.00 95.50 161 LEU A CA 1
ATOM 1195 C C . LEU A 1 161 ? -1.687 -4.636 -2.369 1.00 95.50 161 LEU A C 1
ATOM 1197 O O . LEU A 1 161 ? -1.119 -5.333 -1.528 1.00 95.50 161 LEU A O 1
ATOM 1201 N N . GLN A 1 162 ? -2.954 -4.237 -2.230 1.00 96.00 162 GLN A N 1
ATOM 1202 C CA . GLN A 1 162 ? -3.774 -4.621 -1.078 1.00 96.00 162 GLN A CA 1
ATOM 1203 C C . GLN A 1 162 ? -4.006 -6.136 -1.022 1.00 96.00 162 GLN A C 1
ATOM 1205 O O . GLN A 1 162 ? -3.858 -6.718 0.049 1.00 96.00 162 GLN A O 1
ATOM 1210 N N . ARG A 1 163 ? -4.279 -6.784 -2.163 1.00 96.25 163 ARG A N 1
ATOM 1211 C CA . ARG A 1 163 ? -4.448 -8.247 -2.254 1.00 96.25 163 ARG A CA 1
ATOM 1212 C C . ARG A 1 163 ? -3.175 -9.014 -1.899 1.00 96.25 163 ARG A C 1
ATOM 1214 O O . ARG A 1 163 ? -3.251 -10.013 -1.193 1.00 96.25 163 ARG A O 1
ATOM 1221 N N . ASP A 1 164 ? -2.007 -8.538 -2.328 1.00 96.06 164 ASP A N 1
ATOM 1222 C CA . ASP A 1 164 ? -0.731 -9.162 -1.959 1.00 96.06 164 ASP A CA 1
ATOM 1223 C C . ASP A 1 164 ? -0.458 -9.052 -0.451 1.00 96.06 164 ASP A C 1
ATOM 1225 O O . ASP A 1 164 ? 0.036 -9.999 0.162 1.00 96.06 164 ASP A O 1
ATOM 1229 N N . MET A 1 165 ? -0.787 -7.910 0.167 1.00 96.06 165 MET A N 1
ATOM 1230 C CA . MET A 1 165 ? -0.710 -7.765 1.625 1.00 96.06 165 MET A CA 1
ATOM 1231 C C . MET A 1 165 ? -1.711 -8.675 2.338 1.00 96.06 165 MET A C 1
ATOM 1233 O O . MET A 1 165 ? -1.353 -9.304 3.330 1.00 96.06 165 MET A O 1
ATOM 1237 N N . GLU A 1 166 ? -2.937 -8.761 1.823 1.00 95.44 166 GLU A N 1
ATOM 1238 C CA . GLU A 1 166 ? -4.004 -9.606 2.358 1.00 95.44 166 GLU A CA 1
ATOM 1239 C C . GLU A 1 166 ? -3.573 -11.070 2.374 1.00 95.44 166 GLU A C 1
ATOM 1241 O O . GLU A 1 166 ? -3.578 -11.679 3.437 1.00 95.44 166 GLU A O 1
ATOM 1246 N N . ALA A 1 167 ? -3.074 -11.592 1.250 1.00 96.56 167 ALA A N 1
ATOM 1247 C CA . ALA A 1 167 ? -2.584 -12.964 1.150 1.00 96.56 167 ALA A CA 1
ATOM 1248 C C . ALA A 1 167 ? -1.468 -13.269 2.167 1.00 96.56 167 ALA A C 1
ATOM 1250 O O . ALA A 1 167 ? -1.433 -14.350 2.749 1.00 96.56 167 ALA A O 1
ATOM 1251 N N . CYS A 1 168 ? -0.561 -12.317 2.420 1.00 96.31 168 CYS A N 1
ATOM 1252 C CA . CYS A 1 168 ? 0.472 -12.481 3.443 1.00 96.31 168 CYS A CA 1
ATOM 1253 C C . CYS A 1 168 ? -0.068 -12.413 4.879 1.00 96.31 168 CYS A C 1
ATOM 1255 O O . CYS A 1 168 ? 0.518 -13.026 5.766 1.00 96.31 168 CYS A O 1
ATOM 1257 N N . PHE A 1 169 ? -1.139 -11.659 5.135 1.00 95.69 169 PHE A N 1
ATOM 1258 C CA . PHE A 1 169 ? -1.751 -11.586 6.462 1.00 95.69 169 PHE A CA 1
ATOM 1259 C C . PHE A 1 169 ? -2.744 -12.719 6.721 1.00 95.69 169 PHE A C 1
ATOM 1261 O O . PHE A 1 169 ? -2.929 -13.075 7.878 1.00 95.69 169 PHE A O 1
ATOM 1268 N N . GLU A 1 170 ? -3.353 -13.302 5.690 1.00 96.88 170 GLU A N 1
ATOM 1269 C CA . GLU A 1 170 ? -4.177 -14.516 5.783 1.00 96.88 170 GLU A CA 1
ATOM 1270 C C . GLU A 1 170 ? -3.341 -15.782 6.021 1.00 96.88 170 GLU A C 1
ATOM 1272 O O . GLU A 1 170 ? -3.893 -16.818 6.393 1.00 96.88 170 GLU A O 1
ATOM 1277 N N . ASP A 1 171 ? -2.017 -15.703 5.856 1.00 97.69 171 ASP A N 1
ATOM 1278 C CA . ASP A 1 171 ? -1.105 -16.809 6.123 1.00 97.69 171 ASP A CA 1
ATOM 1279 C C . ASP A 1 171 ? -1.300 -17.388 7.538 1.00 97.69 171 ASP A C 1
ATOM 1281 O O . ASP A 1 171 ? -1.316 -16.677 8.550 1.00 97.69 171 ASP A O 1
ATOM 1285 N N . GLY A 1 172 ? -1.431 -18.715 7.610 1.00 97.25 172 GLY A N 1
ATOM 1286 C CA . GLY A 1 172 ? -1.746 -19.418 8.852 1.00 97.25 172 GLY A CA 1
ATOM 1287 C C . GLY A 1 172 ? -0.667 -19.270 9.927 1.00 97.25 172 GLY A C 1
ATOM 1288 O O . GLY A 1 172 ? -0.997 -19.190 11.113 1.00 97.25 172 GLY A O 1
ATOM 1289 N N . ALA A 1 173 ? 0.612 -19.178 9.543 1.00 97.38 173 ALA A N 1
ATOM 1290 C CA . ALA A 1 173 ? 1.697 -18.960 10.495 1.00 97.38 173 ALA A CA 1
ATOM 1291 C C . ALA A 1 173 ? 1.676 -17.520 11.026 1.00 97.38 173 ALA A C 1
ATOM 1293 O O . ALA A 1 173 ? 1.847 -17.307 12.230 1.00 97.38 173 ALA A O 1
ATOM 1294 N N . PHE A 1 174 ? 1.392 -16.540 10.160 1.00 97.19 174 PHE A N 1
ATOM 1295 C CA . PHE A 1 174 ? 1.190 -15.151 10.575 1.00 97.19 174 PHE A CA 1
ATOM 1296 C C . PHE A 1 174 ? 0.032 -15.023 11.577 1.00 97.19 174 PHE A C 1
ATOM 1298 O O . PHE A 1 174 ? 0.216 -14.456 12.656 1.00 97.19 174 PHE A O 1
ATOM 1305 N N . GLN A 1 175 ? -1.142 -15.582 11.263 1.00 98.06 175 GLN A N 1
ATOM 1306 C CA . GLN A 1 175 ? -2.319 -15.498 12.137 1.00 98.06 175 GLN A CA 1
ATOM 1307 C C . GLN A 1 175 ? -2.124 -16.239 13.464 1.00 98.06 175 GLN A C 1
ATOM 1309 O O . GLN A 1 175 ? -2.539 -15.729 14.504 1.00 98.06 175 GLN A O 1
ATOM 1314 N N . SER A 1 176 ? -1.447 -17.392 13.457 1.00 97.31 176 SER A N 1
ATOM 1315 C CA . SER A 1 176 ? -1.137 -18.138 14.685 1.00 97.31 176 SER A CA 1
ATOM 1316 C C . SER A 1 176 ? -0.242 -17.329 15.623 1.00 97.31 176 SER A C 1
ATOM 1318 O O . SER A 1 176 ? -0.547 -17.193 16.805 1.00 97.31 176 SER A O 1
ATOM 1320 N N . MET A 1 177 ? 0.818 -16.717 15.087 1.00 97.56 177 MET A N 1
ATOM 1321 C CA . MET A 1 177 ? 1.737 -15.882 15.867 1.00 97.56 177 MET A CA 1
ATOM 1322 C C . MET A 1 177 ? 1.056 -14.613 16.395 1.00 97.56 177 MET A C 1
ATOM 1324 O O . MET A 1 177 ? 1.317 -14.185 17.521 1.00 97.56 177 MET A O 1
ATOM 1328 N N . LEU A 1 178 ? 0.160 -14.013 15.605 1.00 96.56 178 LEU A N 1
ATOM 1329 C CA . LEU A 1 178 ? -0.615 -12.856 16.042 1.00 96.56 178 LEU A CA 1
ATOM 1330 C C . LEU A 1 178 ? -1.581 -13.231 17.178 1.00 96.56 178 LEU A C 1
ATOM 1332 O O . LEU A 1 178 ? -1.649 -12.507 18.168 1.00 96.56 178 LEU A O 1
ATOM 1336 N N . ALA A 1 179 ? -2.274 -14.370 17.072 1.00 96.81 179 ALA A N 1
ATOM 1337 C CA . ALA A 1 179 ? -3.177 -14.871 18.109 1.00 96.81 179 ALA A CA 1
ATOM 1338 C C . ALA A 1 179 ? -2.438 -15.253 19.404 1.00 96.81 179 ALA A C 1
ATOM 1340 O O . ALA A 1 179 ? -2.896 -14.915 20.494 1.00 96.81 179 ALA A O 1
ATOM 1341 N N . GLU A 1 180 ? -1.273 -15.898 19.300 1.00 97.38 180 GLU A N 1
ATOM 1342 C CA . GLU A 1 180 ? -0.417 -16.215 20.450 1.00 97.38 180 GLU A CA 1
ATOM 1343 C C . GLU A 1 180 ? 0.001 -14.939 21.195 1.00 97.38 180 GLU A C 1
ATOM 1345 O O . GLU A 1 180 ? -0.128 -14.840 22.416 1.00 97.38 180 GLU A O 1
ATOM 1350 N N . MET A 1 181 ? 0.432 -13.916 20.452 1.00 97.50 181 MET A N 1
ATOM 1351 C CA . MET A 1 181 ? 0.819 -12.627 21.021 1.00 97.50 181 MET A CA 1
ATOM 1352 C C . MET A 1 181 ? -0.363 -11.888 21.658 1.00 97.50 181 MET A C 1
ATOM 1354 O O . MET A 1 181 ? -0.198 -11.234 22.691 1.00 97.50 181 MET A O 1
ATOM 1358 N N . GLU A 1 182 ? -1.548 -11.980 21.048 1.00 95.88 182 GLU A N 1
ATOM 1359 C CA . GLU A 1 182 ? -2.792 -11.435 21.598 1.00 95.88 182 GLU A CA 1
ATOM 1360 C C . GLU A 1 182 ? -3.136 -12.111 22.928 1.00 95.88 182 GLU A C 1
ATOM 1362 O O . GLU A 1 182 ? -3.400 -11.414 23.905 1.00 95.88 182 GLU A O 1
ATOM 1367 N N . GLY A 1 183 ? -3.047 -13.442 23.003 1.00 96.06 183 GLY A N 1
ATOM 1368 C CA . GLY A 1 183 ? -3.275 -14.200 24.235 1.00 96.06 183 GLY A CA 1
ATOM 1369 C C . GLY A 1 183 ? -2.254 -13.891 25.336 1.00 96.06 183 GLY A C 1
ATOM 1370 O O . GLY A 1 183 ? -2.620 -13.773 26.502 1.00 96.06 183 GLY A O 1
ATOM 1371 N N . ALA A 1 184 ? -0.982 -13.699 24.977 1.00 97.31 184 ALA A N 1
ATOM 1372 C CA . ALA A 1 184 ? 0.094 -13.457 25.940 1.00 97.31 184 ALA A CA 1
ATOM 1373 C C . ALA A 1 184 ? 0.104 -12.039 26.534 1.00 97.31 184 ALA A C 1
ATOM 1375 O O . ALA A 1 184 ? 0.643 -11.820 27.624 1.00 97.31 184 ALA A O 1
ATOM 1376 N N . HIS A 1 185 ? -0.404 -11.044 25.805 1.00 94.50 185 HIS A N 1
ATOM 1377 C CA . HIS A 1 185 ? -0.268 -9.639 26.197 1.00 94.50 185 HIS A CA 1
ATOM 1378 C C . HIS A 1 185 ? -1.590 -8.868 26.255 1.00 94.50 185 HIS A C 1
ATOM 1380 O O . HIS A 1 185 ? -1.615 -7.784 26.830 1.00 94.50 185 HIS A O 1
ATOM 1386 N N . GLY A 1 186 ? -2.676 -9.395 25.691 1.00 91.75 186 GLY A N 1
ATOM 1387 C CA . GLY A 1 186 ? -3.922 -8.668 25.465 1.00 91.75 186 GLY A CA 1
ATOM 1388 C C . GLY A 1 186 ? -3.818 -7.711 24.272 1.00 91.75 186 GLY A C 1
ATOM 1389 O O . GLY A 1 186 ? -2.797 -7.037 24.082 1.00 91.75 186 GLY A O 1
ATOM 1390 N N . ARG A 1 187 ? -4.898 -7.624 23.482 1.00 89.44 187 ARG A N 1
ATOM 1391 C CA . ARG A 1 187 ? -4.977 -6.839 22.233 1.00 89.44 187 ARG A CA 1
ATOM 1392 C C . ARG A 1 187 ? -4.594 -5.367 22.408 1.00 89.44 187 ARG A C 1
ATOM 1394 O O . ARG A 1 187 ? -3.958 -4.777 21.537 1.00 89.44 187 ARG A O 1
ATOM 1401 N N . ASP A 1 188 ? -4.947 -4.759 23.534 1.00 86.25 188 ASP A N 1
ATOM 1402 C CA . ASP A 1 188 ? -4.720 -3.326 23.739 1.00 86.25 188 ASP A CA 1
ATOM 1403 C C . ASP A 1 188 ? -3.366 -2.972 24.341 1.00 86.25 188 ASP A C 1
ATOM 1405 O O . ASP A 1 188 ? -2.998 -1.791 24.382 1.00 86.25 188 ASP A O 1
ATOM 1409 N N . SER A 1 189 ? -2.585 -3.974 24.743 1.00 89.50 189 SER A N 1
ATOM 1410 C CA . SER A 1 189 ? -1.286 -3.744 25.358 1.00 89.50 189 SER A CA 1
ATOM 1411 C C . SER A 1 189 ? -0.284 -3.111 24.393 1.00 89.50 189 SER A C 1
ATOM 1413 O O . SER A 1 189 ? -0.239 -3.391 23.190 1.00 89.50 189 SER A O 1
ATOM 1415 N N . ALA A 1 190 ? 0.606 -2.287 24.949 1.00 86.31 190 ALA A N 1
ATOM 1416 C CA . ALA A 1 190 ? 1.726 -1.726 24.199 1.00 86.31 190 ALA A CA 1
ATOM 1417 C C . ALA A 1 190 ? 2.632 -2.824 23.607 1.00 86.31 190 ALA A C 1
ATOM 1419 O O . ALA A 1 190 ? 3.167 -2.655 22.511 1.00 86.31 190 ALA A O 1
ATOM 1420 N N . ARG A 1 191 ? 2.775 -3.965 24.304 1.00 93.62 191 ARG A N 1
ATOM 1421 C CA . ARG A 1 191 ? 3.574 -5.110 23.840 1.00 93.62 191 ARG A CA 1
ATOM 1422 C C . ARG A 1 191 ? 2.964 -5.771 22.607 1.00 93.62 191 ARG A C 1
ATOM 1424 O O . ARG A 1 191 ? 3.686 -5.944 21.627 1.00 93.62 191 ARG A O 1
ATOM 1431 N N . PHE A 1 192 ? 1.661 -6.060 22.616 1.00 94.38 192 PHE A N 1
ATOM 1432 C CA . PHE A 1 192 ? 0.966 -6.598 21.444 1.00 94.38 192 PHE A CA 1
ATOM 1433 C C . PHE A 1 192 ? 1.058 -5.639 20.256 1.00 94.38 192 PHE A C 1
ATOM 1435 O O . PHE A 1 192 ? 1.494 -6.027 19.175 1.00 94.38 192 PHE A O 1
ATOM 1442 N N . LYS A 1 193 ? 0.740 -4.354 20.466 1.00 90.81 193 LYS A N 1
ATOM 1443 C CA . LYS A 1 193 ? 0.800 -3.325 19.414 1.00 90.81 193 LYS A CA 1
ATOM 1444 C C . LYS A 1 193 ? 2.194 -3.238 18.779 1.00 90.81 193 LYS A C 1
ATOM 1446 O O . LYS A 1 193 ? 2.306 -3.212 17.554 1.00 90.81 193 LYS A O 1
ATOM 1451 N N . ALA A 1 194 ? 3.255 -3.257 19.590 1.00 90.88 194 ALA A N 1
ATOM 1452 C CA . ALA A 1 194 ? 4.635 -3.225 19.107 1.00 90.88 194 ALA A CA 1
ATOM 1453 C C . ALA A 1 194 ? 5.052 -4.513 18.375 1.00 90.88 194 ALA A C 1
ATOM 1455 O O . ALA A 1 194 ? 5.734 -4.439 17.351 1.00 90.88 194 ALA A O 1
ATOM 1456 N N . GLY A 1 195 ? 4.668 -5.690 18.874 1.00 94.50 195 GLY A N 1
ATOM 1457 C CA . GLY A 1 195 ? 4.992 -6.963 18.228 1.00 94.50 195 GLY A CA 1
ATOM 1458 C C . GLY A 1 195 ? 4.241 -7.150 16.906 1.00 94.50 195 GLY A C 1
ATOM 1459 O O . GLY A 1 195 ? 4.873 -7.429 15.886 1.00 94.50 195 GLY A O 1
ATOM 1460 N N . ARG A 1 196 ? 2.940 -6.840 16.875 1.00 95.94 196 ARG A N 1
ATOM 1461 C CA . ARG A 1 196 ? 2.144 -6.772 15.643 1.00 95.94 196 ARG A CA 1
ATOM 1462 C C . ARG A 1 196 ? 2.785 -5.842 14.614 1.00 95.94 196 ARG A C 1
ATOM 1464 O O . ARG A 1 196 ? 2.924 -6.218 13.453 1.00 95.94 196 ARG A O 1
ATOM 1471 N N . GLN A 1 197 ? 3.216 -4.645 15.024 1.00 94.12 197 GLN A N 1
ATOM 1472 C CA . GLN A 1 197 ? 3.880 -3.701 14.120 1.00 94.12 197 GLN A CA 1
ATOM 1473 C C . GLN A 1 197 ? 5.125 -4.309 13.463 1.00 94.12 197 GLN A C 1
ATOM 1475 O O . GLN A 1 197 ? 5.341 -4.117 12.266 1.00 94.12 197 GLN A O 1
ATOM 1480 N N . LYS A 1 198 ? 5.944 -5.041 14.230 1.00 95.00 198 LYS A N 1
ATOM 1481 C CA . LYS A 1 198 ? 7.141 -5.715 13.705 1.00 95.00 198 LYS A CA 1
ATOM 1482 C C . LYS A 1 198 ? 6.779 -6.786 12.674 1.00 95.00 198 LYS A C 1
ATOM 1484 O O . LYS A 1 198 ? 7.433 -6.856 11.636 1.00 95.00 198 LYS A O 1
ATOM 1489 N N . MET A 1 199 ? 5.728 -7.569 12.923 1.00 96.38 199 MET A N 1
ATOM 1490 C CA . MET A 1 199 ? 5.238 -8.576 11.974 1.00 96.38 199 MET A CA 1
ATOM 1491 C C . MET A 1 199 ? 4.738 -7.932 10.674 1.00 96.38 199 MET A C 1
ATOM 1493 O O . MET A 1 199 ? 5.133 -8.344 9.585 1.00 96.38 199 MET A O 1
ATOM 1497 N N . VAL A 1 200 ? 3.945 -6.860 10.777 1.00 95.12 200 VAL A N 1
ATOM 1498 C CA . VAL A 1 200 ? 3.474 -6.087 9.614 1.00 95.12 200 VAL A CA 1
ATOM 1499 C C . VAL A 1 200 ? 4.650 -5.540 8.800 1.00 95.12 200 VAL A C 1
ATOM 1501 O O . VAL A 1 200 ? 4.666 -5.667 7.578 1.00 95.12 200 VAL A O 1
ATOM 1504 N N . GLN A 1 201 ? 5.675 -4.991 9.459 1.00 93.62 201 GLN A N 1
ATOM 1505 C CA . GLN A 1 201 ? 6.876 -4.496 8.778 1.00 93.62 201 GLN A CA 1
ATOM 1506 C C . GLN A 1 201 ? 7.651 -5.607 8.053 1.00 93.62 201 GLN A C 1
ATOM 1508 O O . GLN A 1 201 ? 8.222 -5.353 6.992 1.00 93.62 201 GLN A O 1
ATOM 1513 N N . ALA A 1 202 ? 7.675 -6.831 8.591 1.00 95.19 202 ALA A N 1
ATOM 1514 C CA . ALA A 1 202 ? 8.304 -7.973 7.927 1.00 95.19 202 ALA A CA 1
ATOM 1515 C C . ALA A 1 202 ? 7.574 -8.349 6.626 1.00 95.19 202 ALA A C 1
ATOM 1517 O O . ALA A 1 202 ? 8.222 -8.559 5.601 1.00 95.19 202 ALA A O 1
ATOM 1518 N N . VAL A 1 203 ? 6.238 -8.339 6.631 1.00 96.06 203 VAL A N 1
ATOM 1519 C CA . VAL A 1 203 ? 5.431 -8.537 5.415 1.00 96.06 203 VAL A CA 1
ATOM 1520 C C . VAL A 1 203 ? 5.669 -7.406 4.411 1.00 96.06 203 VAL A C 1
ATOM 1522 O O . VAL A 1 203 ? 5.967 -7.657 3.244 1.00 96.06 203 VAL A O 1
ATOM 1525 N N . GLN A 1 204 ? 5.629 -6.150 4.864 1.00 95.00 204 GLN A N 1
ATOM 1526 C CA . GLN A 1 204 ? 5.842 -4.978 4.008 1.00 95.00 204 GLN A CA 1
ATOM 1527 C C . GLN A 1 204 ? 7.219 -4.974 3.335 1.00 95.00 204 GLN A C 1
ATOM 1529 O O . GLN A 1 204 ? 7.322 -4.580 2.176 1.00 95.00 204 GLN A O 1
ATOM 1534 N N . ARG A 1 205 ? 8.269 -5.460 4.012 1.00 94.38 205 ARG A N 1
ATOM 1535 C CA . ARG A 1 205 ? 9.609 -5.630 3.421 1.00 94.38 205 ARG A CA 1
ATOM 1536 C C . ARG A 1 205 ? 9.620 -6.541 2.199 1.00 94.38 205 ARG A C 1
ATOM 1538 O O . ARG A 1 205 ? 10.435 -6.330 1.308 1.00 94.38 205 ARG A O 1
ATOM 1545 N N . THR A 1 206 ? 8.717 -7.513 2.161 1.00 94.62 206 THR A N 1
ATOM 1546 C CA . THR A 1 206 ? 8.589 -8.481 1.069 1.00 94.62 206 THR A CA 1
ATOM 1547 C C . THR A 1 206 ? 7.649 -7.981 -0.026 1.00 94.62 206 THR A C 1
ATOM 1549 O O . THR A 1 206 ? 7.945 -8.140 -1.209 1.00 94.62 206 THR A O 1
ATOM 1552 N N . VAL A 1 207 ? 6.519 -7.376 0.356 1.00 95.31 207 VAL A N 1
ATOM 1553 C CA . VAL A 1 207 ? 5.448 -6.990 -0.578 1.00 95.31 207 VAL A CA 1
ATOM 1554 C C . VAL A 1 207 ? 5.735 -5.659 -1.271 1.00 95.31 207 VAL A C 1
ATOM 1556 O O . VAL A 1 207 ? 5.641 -5.576 -2.494 1.00 95.31 207 VAL A O 1
ATOM 1559 N N . LEU A 1 208 ? 6.125 -4.618 -0.526 1.00 94.19 208 LEU A N 1
ATOM 1560 C CA . LEU A 1 208 ? 6.279 -3.263 -1.072 1.00 94.19 208 LEU A CA 1
ATOM 1561 C C . LEU A 1 208 ? 7.239 -3.173 -2.272 1.00 94.19 208 LEU A C 1
ATOM 1563 O O . LEU A 1 208 ? 6.868 -2.510 -3.247 1.00 94.19 208 LEU A O 1
ATOM 1567 N N . PRO A 1 209 ? 8.406 -3.855 -2.281 1.00 90.25 209 PRO A N 1
ATOM 1568 C CA . PRO A 1 209 ? 9.321 -3.804 -3.424 1.00 90.25 209 PRO A CA 1
ATOM 1569 C C . PRO A 1 209 ? 8.707 -4.285 -4.740 1.00 90.25 209 PRO A C 1
ATOM 1571 O O . PRO A 1 209 ? 9.012 -3.724 -5.790 1.00 90.25 209 PRO A O 1
ATOM 1574 N N . ARG A 1 210 ? 7.788 -5.260 -4.695 1.00 88.12 210 ARG A N 1
ATOM 1575 C CA . ARG A 1 210 ? 7.073 -5.760 -5.887 1.00 88.12 210 ARG A CA 1
ATOM 1576 C C . ARG A 1 210 ? 6.211 -4.668 -6.520 1.00 88.12 210 ARG A C 1
ATOM 1578 O O . ARG A 1 210 ? 6.084 -4.584 -7.737 1.00 88.12 210 ARG A O 1
ATOM 1585 N N . HIS A 1 211 ? 5.706 -3.765 -5.685 1.00 90.56 211 HIS A N 1
ATOM 1586 C CA . HIS A 1 211 ? 4.871 -2.634 -6.078 1.00 90.56 211 HIS A CA 1
ATOM 1587 C C . HIS A 1 211 ? 5.649 -1.326 -6.249 1.00 90.56 211 HIS A C 1
ATOM 1589 O O . HIS A 1 211 ? 5.042 -0.277 -6.452 1.00 90.56 211 HIS A O 1
ATOM 1595 N N . GLY A 1 212 ? 6.985 -1.379 -6.267 1.00 86.06 212 GLY A N 1
ATOM 1596 C CA . GLY A 1 212 ? 7.835 -0.217 -6.546 1.00 86.06 212 GLY A CA 1
ATOM 1597 C C . GLY A 1 212 ? 8.044 0.704 -5.346 1.00 86.06 212 GLY A C 1
ATOM 1598 O O . GLY A 1 212 ? 8.528 1.823 -5.508 1.00 86.06 212 GLY A O 1
ATOM 1599 N N . PHE A 1 213 ? 7.710 0.238 -4.143 1.00 89.69 213 PHE A N 1
ATOM 1600 C CA . PHE A 1 213 ? 7.960 0.954 -2.899 1.00 89.69 213 PHE A CA 1
ATOM 1601 C C . PHE A 1 213 ? 9.094 0.287 -2.125 1.00 89.69 213 PHE A C 1
ATOM 1603 O O . PHE A 1 213 ? 9.228 -0.932 -2.098 1.00 89.69 213 PHE A O 1
ATOM 1610 N N . ALA A 1 214 ? 9.919 1.076 -1.442 1.00 89.38 214 ALA A N 1
ATOM 1611 C CA . ALA A 1 214 ? 10.931 0.505 -0.563 1.00 89.38 214 ALA A CA 1
ATOM 1612 C C . ALA A 1 214 ? 10.271 -0.275 0.592 1.00 89.38 214 ALA A C 1
ATOM 1614 O O . ALA A 1 214 ? 9.283 0.173 1.170 1.00 89.38 214 ALA A O 1
ATOM 1615 N N . GLY A 1 215 ? 10.864 -1.399 1.000 1.00 90.31 215 GLY A N 1
ATOM 1616 C CA . GLY A 1 215 ? 10.468 -2.164 2.191 1.00 90.31 215 GLY A CA 1
ATOM 1617 C C . GLY A 1 215 ? 10.804 -1.473 3.524 1.00 90.31 215 GLY A C 1
ATOM 1618 O O . GLY A 1 215 ? 11.253 -2.114 4.470 1.00 90.31 215 GLY A O 1
ATOM 1619 N N . THR A 1 216 ? 10.688 -0.150 3.599 1.00 91.25 216 THR A N 1
ATOM 1620 C CA . THR A 1 216 ? 11.103 0.683 4.735 1.00 91.25 216 THR A CA 1
ATOM 1621 C C . THR A 1 216 ? 9.942 1.550 5.213 1.00 91.25 216 THR A C 1
ATOM 1623 O O . THR A 1 216 ? 8.954 1.720 4.503 1.00 91.25 216 THR A O 1
ATOM 1626 N N . ALA A 1 217 ? 10.063 2.161 6.396 1.00 88.62 217 ALA A N 1
ATOM 1627 C CA . ALA A 1 217 ? 9.044 3.087 6.904 1.00 88.62 217 ALA A CA 1
ATOM 1628 C C . ALA A 1 217 ? 8.778 4.257 5.936 1.00 88.62 217 ALA A C 1
ATOM 1630 O O . ALA A 1 217 ? 7.637 4.664 5.749 1.00 88.62 217 ALA A O 1
ATOM 1631 N N . GLN A 1 218 ? 9.815 4.764 5.263 1.00 87.75 218 GLN A N 1
ATOM 1632 C CA . GLN A 1 218 ? 9.644 5.797 4.242 1.00 87.75 218 GLN A CA 1
ATOM 1633 C C . GLN A 1 218 ? 8.901 5.264 3.009 1.00 87.75 218 GLN A C 1
ATOM 1635 O O . GLN A 1 218 ? 8.054 5.966 2.464 1.00 87.75 218 GLN A O 1
ATOM 1640 N N . GLY A 1 219 ? 9.185 4.032 2.573 1.00 89.81 219 GLY A N 1
ATOM 1641 C CA . GLY A 1 219 ? 8.463 3.413 1.461 1.00 89.81 219 GLY A CA 1
ATOM 1642 C C . GLY A 1 219 ? 6.985 3.178 1.772 1.00 89.81 219 GLY A C 1
ATOM 1643 O O . GLY A 1 219 ? 6.149 3.429 0.911 1.00 89.81 219 GLY A O 1
ATOM 1644 N N . VAL A 1 220 ? 6.655 2.828 3.019 1.00 92.12 220 VAL A N 1
ATOM 1645 C CA . VAL A 1 220 ? 5.271 2.789 3.518 1.00 92.12 220 VAL A CA 1
ATOM 1646 C C . VAL A 1 220 ? 4.603 4.160 3.405 1.00 92.12 220 VAL A C 1
ATOM 1648 O O . VAL A 1 220 ? 3.507 4.252 2.865 1.00 92.12 220 VAL A O 1
ATOM 1651 N N . VAL A 1 221 ? 5.250 5.238 3.866 1.00 88.69 221 VAL A N 1
ATOM 1652 C CA . VAL A 1 221 ? 4.688 6.600 3.757 1.00 88.69 221 VAL A CA 1
ATOM 1653 C C . VAL A 1 221 ? 4.402 6.964 2.299 1.00 88.69 221 VAL A C 1
ATOM 1655 O O . VAL A 1 221 ? 3.315 7.449 1.996 1.00 88.69 221 VAL A O 1
ATOM 1658 N N . ARG A 1 222 ? 5.329 6.667 1.381 1.00 89.56 222 ARG A N 1
ATOM 1659 C CA . ARG A 1 222 ? 5.121 6.909 -0.056 1.00 89.56 222 ARG A CA 1
ATOM 1660 C C . ARG A 1 222 ? 3.994 6.053 -0.633 1.00 89.56 222 ARG A C 1
ATOM 1662 O O . ARG A 1 222 ? 3.214 6.546 -1.437 1.00 89.56 222 ARG A O 1
ATOM 1669 N N . MET A 1 223 ? 3.883 4.796 -0.209 1.00 94.19 223 MET A N 1
ATOM 1670 C CA . MET A 1 223 ? 2.782 3.917 -0.604 1.00 94.19 223 MET A CA 1
ATOM 1671 C C . MET A 1 223 ? 1.430 4.487 -0.168 1.00 94.19 223 MET A C 1
ATOM 1673 O O . MET A 1 223 ? 0.493 4.513 -0.955 1.00 94.19 223 MET A O 1
ATOM 1677 N N . LEU A 1 224 ? 1.332 5.007 1.057 1.00 92.06 224 LEU A N 1
ATOM 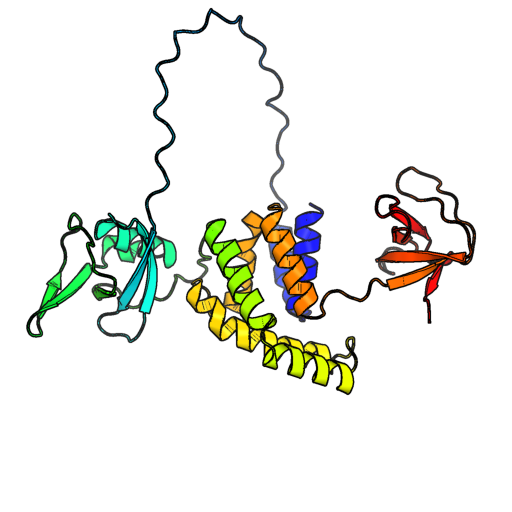1678 C CA . LEU A 1 224 ? 0.106 5.637 1.550 1.00 92.06 224 LEU A CA 1
ATOM 1679 C C . LEU A 1 224 ? -0.269 6.881 0.743 1.00 92.06 224 LEU A C 1
ATOM 1681 O O . LEU A 1 224 ? -1.433 7.035 0.388 1.00 92.06 224 LEU A O 1
ATOM 1685 N N . GLN A 1 225 ? 0.714 7.728 0.425 1.00 90.38 225 GLN A N 1
ATOM 1686 C CA . GLN A 1 225 ? 0.520 8.903 -0.430 1.00 90.38 225 GLN A CA 1
ATOM 1687 C C . GLN A 1 225 ? 0.025 8.501 -1.825 1.00 90.38 225 GLN A C 1
ATOM 1689 O O . GLN A 1 225 ? -0.930 9.077 -2.333 1.00 90.38 225 GLN A O 1
ATOM 1694 N N . ALA A 1 226 ? 0.617 7.464 -2.426 1.00 91.56 226 ALA A N 1
ATOM 1695 C CA . ALA A 1 226 ? 0.186 6.954 -3.727 1.00 91.56 226 ALA A CA 1
ATOM 1696 C C . ALA A 1 226 ? -1.248 6.393 -3.703 1.00 91.56 226 ALA A C 1
ATOM 1698 O O . ALA A 1 226 ? -1.980 6.512 -4.685 1.00 91.56 226 ALA A O 1
ATOM 1699 N N . CYS A 1 227 ? -1.659 5.798 -2.581 1.00 93.75 227 CYS A N 1
ATOM 1700 C CA . CYS A 1 227 ? -2.997 5.243 -2.403 1.00 93.75 227 CYS A CA 1
ATOM 1701 C C . CYS A 1 227 ? -4.082 6.298 -2.117 1.00 93.75 227 CYS A C 1
ATOM 1703 O O . CYS A 1 227 ? -5.268 5.977 -2.189 1.00 93.75 227 CYS A O 1
ATOM 1705 N N . GLU A 1 228 ? -3.720 7.550 -1.813 1.00 91.12 228 GLU A N 1
ATOM 1706 C CA . GLU A 1 228 ? -4.676 8.606 -1.447 1.00 91.12 228 GLU A CA 1
ATOM 1707 C C . GLU A 1 228 ? -5.719 8.872 -2.543 1.00 91.12 228 GLU A C 1
ATOM 1709 O O . GLU A 1 228 ? -6.908 9.047 -2.247 1.00 91.12 228 GLU A O 1
ATOM 1714 N N . ALA A 1 229 ? -5.297 8.783 -3.809 1.00 92.44 229 ALA A N 1
ATOM 1715 C CA . ALA A 1 229 ? -6.156 8.923 -4.984 1.00 92.44 229 ALA A CA 1
ATOM 1716 C C . ALA A 1 229 ? -7.304 7.892 -5.040 1.00 92.44 229 ALA A C 1
ATOM 1718 O O . ALA A 1 229 ? -8.300 8.121 -5.723 1.00 92.44 229 ALA A O 1
ATOM 1719 N N . PHE A 1 230 ? -7.197 6.779 -4.304 1.00 93.12 230 PHE A N 1
ATOM 1720 C CA . PHE A 1 230 ? -8.185 5.693 -4.271 1.00 93.12 230 PHE A CA 1
ATOM 1721 C C . PHE A 1 230 ? -9.020 5.669 -2.988 1.00 93.12 230 PHE A C 1
ATOM 1723 O O . PHE A 1 230 ? -9.840 4.775 -2.803 1.00 93.12 230 PHE A O 1
ATOM 1730 N N . SER A 1 231 ? -8.875 6.663 -2.110 1.00 87.25 231 SER A N 1
ATOM 1731 C CA . SER A 1 231 ? -9.590 6.719 -0.825 1.00 87.25 231 SER A CA 1
ATOM 1732 C C . SER A 1 231 ? -11.123 6.732 -0.950 1.00 87.25 231 SER A C 1
ATOM 1734 O O . SER A 1 231 ? -11.821 6.314 -0.025 1.00 87.25 231 SER A O 1
ATOM 1736 N N . ALA A 1 232 ? -11.663 7.188 -2.085 1.00 87.38 232 ALA A N 1
ATOM 1737 C CA . ALA A 1 232 ? -13.098 7.165 -2.378 1.00 87.38 232 ALA A CA 1
ATOM 1738 C C . ALA A 1 232 ? -13.574 5.853 -3.034 1.00 87.38 232 ALA A C 1
ATOM 1740 O O . ALA A 1 232 ? -14.776 5.565 -3.017 1.00 87.38 232 ALA A O 1
ATOM 1741 N N . ASP A 1 233 ? -12.660 5.044 -3.581 1.00 93.12 233 ASP A N 1
ATOM 1742 C CA . ASP A 1 233 ? -12.993 3.803 -4.279 1.00 93.12 233 ASP A CA 1
ATOM 1743 C C . ASP A 1 233 ? -13.595 2.777 -3.304 1.00 93.12 233 ASP A C 1
ATOM 1745 O O . ASP A 1 233 ? -13.091 2.544 -2.203 1.00 93.12 233 ASP A O 1
ATOM 1749 N N . VAL A 1 234 ? -14.738 2.201 -3.680 1.00 90.62 234 VAL A N 1
ATOM 1750 C CA . VAL A 1 234 ? -15.496 1.283 -2.814 1.00 90.62 234 VAL A CA 1
ATOM 1751 C C . VAL A 1 234 ? -14.750 -0.036 -2.618 1.00 90.62 234 VAL A C 1
ATOM 1753 O O . VAL A 1 234 ? -14.699 -0.547 -1.500 1.00 90.62 234 VAL A O 1
ATOM 1756 N N . GLU A 1 235 ? -14.143 -0.571 -3.677 1.00 93.62 235 GLU A N 1
ATOM 1757 C CA . GLU A 1 235 ? -13.419 -1.843 -3.635 1.00 93.62 235 GLU A CA 1
ATOM 1758 C C . GLU A 1 235 ? -12.132 -1.703 -2.813 1.00 93.62 235 GLU A C 1
ATOM 1760 O O . GLU A 1 235 ? -11.867 -2.526 -1.937 1.00 93.62 235 GLU A O 1
ATOM 1765 N N . PHE A 1 236 ? -11.383 -0.617 -3.025 1.00 92.25 236 PHE A N 1
ATOM 1766 C CA . PHE A 1 236 ? -10.160 -0.311 -2.279 1.00 92.25 236 PHE A CA 1
ATOM 1767 C C . PHE A 1 236 ? -10.430 -0.130 -0.778 1.00 92.25 236 PHE A C 1
ATOM 1769 O O . PHE A 1 236 ? -9.682 -0.618 0.072 1.00 92.25 236 PHE A O 1
ATOM 1776 N N . ARG A 1 237 ? -11.538 0.536 -0.420 1.00 89.94 237 ARG A N 1
ATOM 1777 C CA . ARG A 1 237 ? -11.977 0.653 0.981 1.00 89.94 237 ARG A CA 1
ATOM 1778 C C . ARG A 1 237 ? -12.393 -0.688 1.574 1.00 89.94 237 ARG A C 1
ATOM 1780 O O . ARG A 1 237 ? -12.044 -0.969 2.716 1.00 89.94 237 ARG A O 1
ATOM 1787 N N . SER A 1 238 ? -13.116 -1.510 0.813 1.00 86.00 238 SER A N 1
ATOM 1788 C CA . SER A 1 238 ? -13.532 -2.844 1.256 1.00 86.00 238 SER A CA 1
ATOM 1789 C C . SER A 1 238 ? -12.325 -3.740 1.555 1.00 86.00 238 SER A C 1
ATOM 1791 O O . SER A 1 238 ? -12.271 -4.349 2.623 1.00 86.00 238 SER A O 1
ATOM 1793 N N . GLN A 1 239 ? -11.316 -3.753 0.679 1.00 89.88 239 GLN A N 1
ATOM 1794 C CA . GLN A 1 239 ? -10.057 -4.463 0.929 1.00 89.88 239 GLN A CA 1
ATOM 1795 C C . GLN A 1 239 ? -9.295 -3.877 2.126 1.00 89.88 239 GLN A C 1
ATOM 1797 O O . GLN A 1 239 ? -8.811 -4.624 2.974 1.00 89.88 239 GLN A O 1
ATOM 1802 N N . GLY A 1 240 ? -9.255 -2.547 2.264 1.00 89.31 240 GLY A N 1
ATOM 1803 C CA . GLY A 1 240 ? -8.677 -1.885 3.437 1.00 89.31 240 GLY A CA 1
ATOM 1804 C C . GLY A 1 240 ? -9.315 -2.323 4.762 1.00 89.31 240 GLY A C 1
ATOM 1805 O O . GLY A 1 240 ? -8.599 -2.567 5.732 1.00 89.31 240 GLY A O 1
ATOM 1806 N N . ALA A 1 241 ? -10.640 -2.488 4.795 1.00 85.81 241 ALA A N 1
ATOM 1807 C CA . ALA A 1 241 ? -11.351 -3.001 5.966 1.00 85.81 241 ALA A CA 1
ATOM 1808 C C . ALA A 1 241 ? -10.976 -4.461 6.271 1.00 85.81 241 ALA A C 1
ATOM 1810 O O . ALA A 1 241 ? -10.687 -4.790 7.417 1.00 85.81 241 ALA A O 1
ATOM 1811 N N . ARG A 1 242 ? -10.879 -5.324 5.249 1.00 90.38 242 ARG A N 1
ATOM 1812 C CA . ARG A 1 242 ? -10.433 -6.719 5.431 1.00 90.38 242 ARG A CA 1
ATOM 1813 C C . ARG A 1 242 ? -9.019 -6.802 6.008 1.00 90.38 242 ARG A C 1
ATOM 1815 O O . ARG A 1 242 ? -8.784 -7.577 6.933 1.00 90.38 242 ARG A O 1
ATOM 1822 N N . LEU A 1 243 ? -8.092 -5.974 5.518 1.00 92.94 243 LEU A N 1
ATOM 1823 C CA . LEU A 1 243 ? -6.737 -5.874 6.073 1.00 92.94 243 LEU A CA 1
ATOM 1824 C C . LEU A 1 243 ? -6.759 -5.460 7.553 1.00 92.94 243 LEU A C 1
ATOM 1826 O O . LEU A 1 243 ? -6.044 -6.053 8.361 1.00 92.94 243 LEU A O 1
ATOM 1830 N N . ALA A 1 244 ? -7.596 -4.488 7.929 1.00 90.25 244 ALA A N 1
ATOM 1831 C CA . ALA A 1 244 ? -7.747 -4.068 9.323 1.00 90.25 244 ALA A CA 1
ATOM 1832 C C . ALA A 1 244 ? -8.264 -5.213 10.218 1.00 90.25 244 ALA A C 1
ATOM 1834 O O . ALA A 1 244 ? -7.720 -5.439 11.307 1.00 90.25 244 ALA A O 1
ATOM 1835 N N . THR A 1 245 ? -9.222 -6.008 9.729 1.00 89.38 245 THR A N 1
ATOM 1836 C CA . THR A 1 245 ? -9.717 -7.208 10.422 1.00 89.38 245 THR A CA 1
ATOM 1837 C C . THR A 1 245 ? -8.619 -8.253 10.614 1.00 89.38 245 THR A C 1
ATOM 1839 O O . THR A 1 245 ? -8.420 -8.746 11.730 1.00 89.38 245 THR A O 1
ATOM 1842 N N . LEU A 1 246 ? -7.860 -8.568 9.558 1.00 93.88 246 LEU A N 1
ATOM 1843 C CA . LEU A 1 246 ? -6.763 -9.546 9.603 1.00 93.88 246 LEU A CA 1
ATOM 1844 C C . LEU A 1 246 ? -5.657 -9.140 10.578 1.00 93.88 246 LEU A C 1
ATOM 1846 O O . LEU A 1 246 ? -5.041 -9.992 11.217 1.00 93.88 246 LEU A O 1
ATOM 1850 N N . LEU A 1 247 ? -5.434 -7.837 10.736 1.00 95.00 247 LEU A N 1
ATOM 1851 C CA . LEU A 1 247 ? -4.442 -7.279 11.652 1.00 95.00 247 LEU A CA 1
ATOM 1852 C C . LEU A 1 247 ? -4.981 -7.034 13.067 1.00 95.00 247 LEU A C 1
ATOM 1854 O O . LEU A 1 247 ? -4.276 -6.456 13.903 1.00 95.00 247 LEU A O 1
ATOM 1858 N N . LYS A 1 248 ? -6.220 -7.448 13.362 1.00 93.12 248 LYS A N 1
ATOM 1859 C CA . LYS A 1 248 ? -6.886 -7.190 14.652 1.00 93.12 248 LYS A CA 1
ATOM 1860 C C . LYS A 1 248 ? -6.840 -5.698 15.024 1.00 93.12 248 LYS A C 1
ATOM 1862 O O . LYS A 1 248 ? -6.589 -5.329 16.173 1.00 93.12 248 LYS A O 1
ATOM 1867 N N . GLN A 1 249 ? -6.948 -4.835 14.017 1.00 86.88 249 GLN A N 1
ATOM 1868 C CA . GLN A 1 249 ? -6.971 -3.377 14.165 1.00 86.88 249 GLN A CA 1
ATOM 1869 C C . GLN A 1 249 ? -8.376 -2.835 14.284 1.00 86.88 249 GLN A C 1
ATOM 1871 O O . GLN A 1 249 ? -8.546 -1.745 14.826 1.00 86.88 249 GLN A O 1
ATOM 1876 N N . ASP A 1 250 ? -9.355 -3.616 13.841 1.00 80.69 250 ASP A N 1
ATOM 1877 C CA . ASP A 1 250 ? -10.726 -3.424 14.258 1.00 80.69 250 ASP A CA 1
ATOM 1878 C C . ASP A 1 250 ? -10.734 -3.578 15.779 1.00 80.69 250 ASP A C 1
ATOM 1880 O O . ASP A 1 250 ? -10.635 -4.684 16.335 1.00 80.69 250 ASP A O 1
ATOM 1884 N N . ALA A 1 251 ? -10.756 -2.432 16.463 1.00 69.94 251 ALA A N 1
ATOM 1885 C CA . ALA A 1 251 ? -11.165 -2.395 17.848 1.00 69.94 251 ALA A CA 1
ATOM 1886 C C . ALA A 1 251 ? -12.490 -3.149 17.897 1.00 69.94 251 ALA A C 1
ATOM 1888 O O . ALA A 1 251 ? -13.353 -2.943 17.034 1.00 69.94 251 ALA A O 1
ATOM 1889 N N . ALA A 1 252 ? -12.626 -4.070 18.854 1.00 71.81 252 ALA A N 1
ATOM 1890 C CA . ALA A 1 252 ? -13.940 -4.633 19.097 1.00 71.81 252 ALA A CA 1
ATOM 1891 C C . ALA A 1 252 ? -14.888 -3.434 19.253 1.00 71.81 252 ALA A C 1
ATOM 1893 O O . ALA A 1 252 ? -14.524 -2.504 19.980 1.00 71.81 252 ALA A O 1
ATOM 1894 N N . PRO A 1 253 ? -16.009 -3.392 18.511 1.00 81.88 253 PRO A N 1
ATOM 1895 C CA . PRO A 1 253 ? -16.931 -2.275 18.601 1.00 81.88 253 PRO A CA 1
ATOM 1896 C C . PRO A 1 253 ? -17.224 -2.048 20.076 1.00 81.88 253 PRO A C 1
ATOM 1898 O O . PRO A 1 253 ? -17.656 -2.978 20.758 1.00 81.88 253 PRO A O 1
ATOM 1901 N N . GLU A 1 254 ? -16.903 -0.861 20.582 1.00 90.81 254 GLU A N 1
ATOM 1902 C CA . GLU A 1 254 ? -17.031 -0.586 22.002 1.00 90.81 254 GLU A CA 1
ATOM 1903 C C . GLU A 1 254 ? -18.519 -0.605 22.339 1.00 90.81 254 GLU A C 1
ATOM 1905 O O . GLU A 1 254 ? -19.275 0.256 21.889 1.00 90.81 254 GLU A O 1
ATOM 1910 N N . ARG A 1 255 ? -18.963 -1.623 23.077 1.00 94.62 255 ARG A N 1
ATOM 1911 C CA . ARG A 1 255 ? -20.378 -1.776 23.402 1.00 94.62 255 ARG A CA 1
ATOM 1912 C C . ARG A 1 255 ? -20.683 -1.119 24.734 1.00 94.62 255 ARG A C 1
ATOM 1914 O O . ARG A 1 255 ? -19.975 -1.315 25.720 1.00 94.62 255 ARG A O 1
ATOM 1921 N N . TYR A 1 256 ? -21.749 -0.339 24.740 1.00 96.94 256 TYR A N 1
ATOM 1922 C CA . TYR A 1 256 ? -22.236 0.372 25.909 1.00 96.94 256 TYR A CA 1
ATOM 1923 C C . TYR A 1 256 ? -23.683 -0.019 26.152 1.00 96.94 256 TYR A C 1
ATOM 1925 O O . TYR A 1 256 ? -24.422 -0.281 25.206 1.00 96.94 256 TYR A O 1
ATOM 1933 N N . ARG A 1 257 ? -24.099 -0.035 27.414 1.00 97.81 257 ARG A N 1
ATOM 1934 C CA . ARG A 1 257 ? -25.509 -0.097 27.783 1.00 97.81 257 ARG A CA 1
ATOM 1935 C C . ARG A 1 257 ? -25.989 1.312 28.091 1.00 97.81 257 ARG A C 1
ATOM 1937 O O . ARG A 1 257 ? -25.378 1.997 28.913 1.00 97.81 257 ARG A O 1
ATOM 1944 N N . VAL A 1 258 ? -27.072 1.732 27.450 1.00 97.56 258 VAL A N 1
ATOM 1945 C CA . VAL A 1 258 ? -27.743 2.991 27.780 1.00 97.56 258 VAL A CA 1
ATOM 1946 C C . VAL A 1 258 ? -28.370 2.848 29.163 1.00 97.56 258 VAL A C 1
ATOM 1948 O O . VAL A 1 258 ? -29.117 1.903 29.408 1.00 97.56 258 VAL A O 1
ATOM 1951 N N . VAL A 1 259 ? -28.007 3.729 30.091 1.00 97.81 259 VAL A N 1
ATOM 1952 C CA . VAL A 1 259 ? -28.483 3.687 31.484 1.00 97.81 259 VAL A CA 1
ATOM 1953 C C . VAL A 1 259 ? -29.704 4.570 31.705 1.00 97.81 259 VAL A C 1
ATOM 1955 O O . VAL A 1 259 ? -30.549 4.209 32.515 1.00 97.81 259 VAL A O 1
ATOM 1958 N N . ASP A 1 260 ? -29.839 5.640 30.921 1.00 96.88 260 ASP A N 1
ATOM 1959 C CA . ASP A 1 260 ? -30.944 6.593 30.996 1.00 96.88 260 ASP A CA 1
ATOM 1960 C C . ASP A 1 260 ? -31.567 6.788 29.615 1.00 96.88 260 ASP A C 1
ATOM 1962 O O . ASP A 1 260 ? -30.850 6.876 28.616 1.00 96.88 260 ASP A O 1
ATOM 1966 N N . ASP A 1 261 ? -32.897 6.877 29.559 1.00 96.94 261 ASP A N 1
ATOM 1967 C CA . ASP A 1 261 ? -33.616 7.164 28.318 1.00 96.94 261 ASP A CA 1
ATOM 1968 C C . ASP A 1 261 ? -33.112 8.479 27.715 1.00 96.94 261 ASP A C 1
ATOM 1970 O O . ASP A 1 261 ? -33.162 9.535 28.350 1.00 96.94 261 ASP A O 1
ATOM 1974 N N . TYR A 1 262 ? -32.669 8.425 26.461 1.00 97.31 262 TYR A N 1
ATOM 1975 C CA . TYR A 1 262 ? -32.218 9.602 25.741 1.00 97.31 262 TYR A CA 1
ATOM 1976 C C . TYR A 1 262 ? -33.170 9.947 24.597 1.00 97.31 262 TYR A C 1
ATOM 1978 O O . TYR A 1 262 ? -33.481 9.105 23.752 1.00 97.31 262 TYR A O 1
ATOM 1986 N N . GLN A 1 263 ? -33.619 11.204 24.573 1.00 97.12 263 GLN A N 1
ATOM 1987 C CA . GLN A 1 263 ? -34.467 11.761 23.524 1.00 97.12 263 GLN A CA 1
ATOM 1988 C C . GLN A 1 263 ? -33.682 12.814 22.729 1.00 97.12 263 GLN A C 1
ATOM 1990 O O . GLN A 1 263 ? -33.066 13.691 23.341 1.00 97.12 263 GLN A O 1
ATOM 1995 N N . PRO A 1 264 ? -33.697 12.749 21.388 1.00 96.12 264 PRO A N 1
ATOM 1996 C CA . PRO A 1 264 ? -32.934 13.650 20.544 1.00 96.12 264 PRO A CA 1
ATOM 1997 C C . PRO A 1 264 ? -33.552 15.052 20.562 1.00 96.12 264 PRO A C 1
ATOM 1999 O O . PRO A 1 264 ? -34.770 15.216 20.512 1.00 96.12 264 PRO A O 1
ATOM 2002 N N . THR A 1 265 ? -32.707 16.074 20.604 1.00 96.19 265 THR A N 1
ATOM 2003 C CA . THR A 1 265 ? -33.072 17.491 20.480 1.00 96.19 265 THR A CA 1
ATOM 2004 C C . THR A 1 265 ? -32.921 18.012 19.053 1.00 96.19 265 THR A C 1
ATOM 2006 O O . THR A 1 265 ? -33.426 19.087 18.741 1.00 96.19 265 THR A O 1
ATOM 2009 N N . ASP A 1 266 ? -32.209 17.277 18.198 1.00 96.44 266 ASP A N 1
ATOM 2010 C CA . ASP A 1 266 ? -31.992 17.597 16.789 1.00 96.44 266 ASP A CA 1
ATOM 2011 C C . ASP A 1 266 ? -31.839 16.322 15.939 1.00 96.44 266 ASP A C 1
ATOM 2013 O O . ASP A 1 266 ? -31.817 15.201 16.446 1.00 96.44 266 ASP A O 1
ATOM 2017 N N . GLU A 1 267 ? -31.741 16.500 14.625 1.00 95.56 267 GLU A N 1
ATOM 2018 C CA . GLU A 1 267 ? -31.680 15.427 13.624 1.00 95.56 267 GLU A CA 1
ATOM 2019 C C . GLU A 1 267 ? -30.358 14.640 13.580 1.00 95.56 267 GLU A C 1
ATOM 2021 O O . GLU A 1 267 ? -30.272 13.615 12.907 1.00 95.56 267 GLU A O 1
ATOM 2026 N N . THR A 1 268 ? -29.313 15.100 14.272 1.00 94.25 268 THR A N 1
ATOM 2027 C CA . THR A 1 268 ? -28.016 14.405 14.338 1.00 94.25 268 THR A CA 1
ATOM 2028 C C . THR A 1 268 ? -27.948 13.398 15.486 1.00 94.25 268 THR A C 1
ATOM 2030 O O . THR A 1 268 ? -27.017 12.589 15.562 1.00 94.25 268 THR A O 1
ATOM 2033 N N . GLN A 1 269 ? -28.929 13.447 16.382 1.00 97.12 269 GLN A N 1
ATOM 2034 C CA . GLN A 1 269 ? -29.050 12.616 17.568 1.00 97.12 269 GLN A CA 1
ATOM 2035 C C . GLN A 1 269 ? -30.038 11.473 17.325 1.00 97.12 269 GLN A C 1
ATOM 2037 O O . GLN A 1 269 ? -30.881 11.527 16.430 1.00 97.12 269 GLN A O 1
ATOM 2042 N N . ILE A 1 270 ? -29.944 10.420 18.132 1.00 97.50 270 ILE A N 1
ATOM 2043 C CA . ILE A 1 270 ? -30.836 9.263 18.038 1.00 97.50 270 ILE A CA 1
ATOM 2044 C C . ILE A 1 270 ? -31.528 9.016 19.375 1.00 97.50 270 ILE A C 1
ATOM 2046 O O . ILE A 1 270 ? -30.889 9.064 20.422 1.00 97.50 270 ILE A O 1
ATOM 2050 N N . ALA A 1 271 ? -32.832 8.735 19.336 1.00 97.25 271 ALA A N 1
ATOM 2051 C CA . ALA A 1 271 ? -33.564 8.285 20.513 1.00 97.25 271 ALA A CA 1
ATOM 2052 C C . ALA A 1 271 ? -33.098 6.883 20.901 1.00 97.25 271 ALA A C 1
ATOM 2054 O O . ALA A 1 271 ? -33.161 5.963 20.081 1.00 97.25 271 ALA A O 1
ATOM 2055 N N . VAL A 1 272 ? -32.655 6.711 22.144 1.00 97.06 272 VAL A N 1
ATOM 2056 C CA . VAL A 1 272 ? -32.243 5.400 22.648 1.00 97.06 272 VAL A CA 1
ATOM 2057 C C . VAL A 1 272 ? -32.829 5.177 24.040 1.00 97.06 272 VAL A C 1
ATOM 2059 O O . VAL A 1 272 ? -32.466 5.898 24.970 1.00 97.06 272 VAL A O 1
ATOM 2062 N N . PRO A 1 273 ? -33.737 4.198 24.203 1.00 97.19 273 PRO A N 1
ATOM 2063 C CA . PRO A 1 273 ? -34.234 3.805 25.516 1.00 97.19 273 PRO A CA 1
ATOM 2064 C C . PRO A 1 273 ? -33.126 3.218 26.397 1.00 97.19 273 PRO A C 1
ATOM 2066 O O . PRO A 1 273 ? -32.185 2.585 25.908 1.00 97.19 273 PRO A O 1
ATOM 2069 N N . SER A 1 274 ? -33.283 3.363 27.706 1.00 97.50 274 SER A N 1
ATOM 2070 C CA . SER A 1 274 ? -32.479 2.687 28.718 1.00 97.50 274 SER A CA 1
ATOM 2071 C C . SER A 1 274 ? -32.549 1.163 28.570 1.00 97.50 274 SER A C 1
ATOM 2073 O O . SER A 1 274 ? -33.514 0.577 28.076 1.00 97.50 274 SER A O 1
ATOM 2075 N N . GLY A 1 275 ? -31.465 0.495 28.958 1.00 96.44 275 GLY A N 1
ATOM 2076 C CA . GLY A 1 275 ? -31.283 -0.949 28.830 1.00 96.44 275 GLY A CA 1
ATOM 2077 C C . GLY A 1 275 ? -30.845 -1.424 27.442 1.00 96.44 275 GLY A C 1
ATOM 2078 O O . GLY A 1 275 ? -30.377 -2.558 27.328 1.00 96.44 275 GLY A O 1
ATOM 2079 N N . ILE A 1 276 ? -30.930 -0.584 26.405 1.00 97.50 276 ILE A N 1
ATOM 2080 C CA . ILE A 1 276 ? -30.481 -0.936 25.054 1.00 97.50 276 ILE A CA 1
ATOM 2081 C C . ILE A 1 276 ? -28.952 -0.926 24.976 1.00 97.50 276 ILE A C 1
ATOM 2083 O O . ILE A 1 276 ? -28.281 -0.021 25.477 1.00 97.50 276 ILE A O 1
ATOM 2087 N N . GLU A 1 277 ? -28.393 -1.951 24.336 1.00 97.25 277 GLU A N 1
ATOM 2088 C CA . GLU A 1 277 ? -26.975 -1.982 23.988 1.00 97.25 277 GLU A CA 1
ATOM 2089 C C . GLU A 1 277 ? -26.731 -1.184 22.712 1.00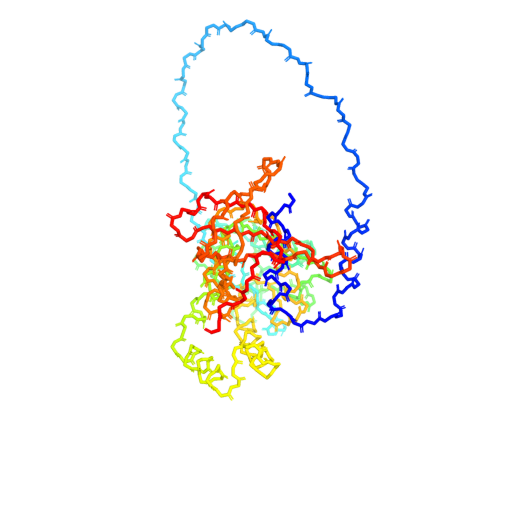 97.25 277 GLU A C 1
ATOM 2091 O O . GLU A 1 277 ? -27.478 -1.299 21.742 1.00 97.25 277 GLU A O 1
ATOM 2096 N N . VAL A 1 278 ? -25.657 -0.407 22.696 1.00 96.88 278 VAL A N 1
ATOM 2097 C CA . VAL A 1 278 ? -25.242 0.398 21.551 1.00 96.88 278 VAL A CA 1
ATOM 2098 C C . VAL A 1 278 ? -23.784 0.144 21.219 1.00 96.88 278 VAL A C 1
ATOM 2100 O O . VAL A 1 278 ? -22.967 -0.140 22.094 1.00 96.88 278 VAL A O 1
ATOM 2103 N N . VAL A 1 279 ? -23.449 0.256 19.937 1.00 95.06 279 VAL A N 1
ATOM 2104 C CA . VAL A 1 279 ? -22.068 0.212 19.455 1.00 95.06 279 VAL A CA 1
ATOM 2105 C C . VAL A 1 279 ? -21.552 1.636 19.322 1.00 95.06 279 VAL A C 1
ATOM 2107 O O . VAL A 1 279 ? -22.036 2.398 18.489 1.00 95.06 279 VAL A O 1
ATOM 2110 N N . VAL A 1 280 ? -20.552 1.988 20.122 1.00 94.62 280 VAL A N 1
ATOM 2111 C CA . VAL A 1 280 ? -19.852 3.269 20.049 1.00 94.62 280 VAL A CA 1
ATOM 2112 C C . VAL A 1 280 ? -18.752 3.169 18.997 1.00 94.62 280 VAL A C 1
ATOM 2114 O O . VAL A 1 280 ? -17.856 2.332 19.089 1.00 94.62 280 VAL A O 1
ATOM 2117 N N . SER A 1 281 ? -18.812 4.042 17.992 1.00 89.88 281 SER A N 1
ATOM 2118 C CA . SER A 1 281 ? -17.815 4.104 16.907 1.00 89.88 281 SER A CA 1
ATOM 2119 C C . SER A 1 281 ? -16.948 5.366 16.949 1.00 89.88 281 SER A C 1
ATOM 2121 O O . SER A 1 281 ? -15.924 5.439 16.270 1.00 89.88 281 SER A O 1
ATOM 2123 N N . TRP A 1 282 ? -17.331 6.358 17.758 1.00 92.38 282 TRP A N 1
ATOM 2124 C CA . TRP A 1 282 ? -16.548 7.562 18.024 1.00 92.38 282 TRP A CA 1
ATOM 2125 C C . TRP A 1 282 ? -16.960 8.184 19.363 1.00 92.38 282 TRP A C 1
ATOM 2127 O O . TRP A 1 282 ? -18.129 8.110 19.743 1.00 92.38 282 TRP A O 1
ATOM 2137 N N . ARG A 1 283 ? -16.011 8.829 20.049 1.00 93.00 283 ARG A N 1
ATOM 2138 C CA . ARG A 1 283 ? -16.242 9.666 21.232 1.00 93.00 283 ARG A CA 1
ATOM 2139 C C . ARG A 1 283 ? -15.674 11.050 21.004 1.00 93.00 283 ARG A C 1
ATOM 2141 O O . ARG A 1 283 ? -14.591 11.178 20.431 1.00 93.00 283 ARG A O 1
ATOM 2148 N N . GLN A 1 284 ? -16.365 12.047 21.531 1.00 90.38 284 GLN A N 1
ATOM 2149 C CA . GLN A 1 284 ? -15.829 13.386 21.618 1.00 90.38 284 GLN A CA 1
ATOM 2150 C C . GLN A 1 284 ? -14.600 13.386 22.535 1.00 90.38 284 GLN A C 1
ATOM 2152 O O . GLN A 1 284 ? -14.662 12.818 23.630 1.00 90.38 284 GLN A O 1
ATOM 2157 N N . PRO A 1 285 ? -13.480 13.989 22.109 1.00 83.62 285 PRO A N 1
ATOM 2158 C CA . PRO A 1 285 ? -12.312 14.117 22.962 1.00 83.62 285 PRO A CA 1
ATOM 2159 C C . PRO A 1 285 ? -12.613 14.943 24.228 1.00 83.62 285 PRO A C 1
ATOM 2161 O O . PRO A 1 285 ? -13.409 15.887 24.161 1.00 83.62 285 PRO A O 1
ATOM 2164 N N . PRO A 1 286 ? -11.981 14.640 25.378 1.00 86.75 286 PRO A N 1
ATOM 2165 C CA . PRO A 1 286 ? -12.172 15.397 26.619 1.00 86.75 286 PRO A CA 1
ATOM 2166 C C . PRO A 1 286 ? -11.889 16.899 26.482 1.00 86.75 286 PRO A C 1
ATOM 2168 O O . PRO A 1 286 ? -12.553 17.712 27.117 1.00 86.75 286 PRO A O 1
ATOM 2171 N N . GLU A 1 287 ? -10.937 17.282 25.630 1.00 88.44 287 GLU A N 1
ATOM 2172 C CA . GLU A 1 287 ? -10.588 18.675 25.331 1.00 88.44 287 GLU A CA 1
ATOM 2173 C C . GLU A 1 287 ? -11.704 19.460 24.621 1.00 88.44 287 GLU A C 1
ATOM 2175 O O . GLU A 1 287 ? -11.743 20.684 24.713 1.00 88.44 287 GLU A O 1
ATOM 2180 N N . GLU A 1 288 ? -12.639 18.767 23.965 1.00 86.62 288 GLU A N 1
ATOM 2181 C CA . GLU A 1 288 ? -13.860 19.340 23.382 1.00 86.62 288 GLU A CA 1
ATOM 2182 C C . GLU A 1 288 ? -15.073 19.178 24.320 1.00 86.62 288 GLU A C 1
ATOM 2184 O O . GLU A 1 288 ? -16.220 19.375 23.919 1.00 86.62 288 GLU A O 1
ATOM 2189 N N . GLY A 1 289 ? -14.827 18.794 25.576 1.00 90.69 289 GLY A N 1
ATOM 2190 C CA . GLY A 1 289 ? -15.834 18.577 26.608 1.00 90.69 289 GLY A CA 1
ATOM 2191 C C . GLY A 1 289 ? -16.190 17.110 26.852 1.00 90.69 289 GLY A C 1
ATOM 2192 O O . GLY A 1 289 ? -16.702 16.788 27.920 1.00 90.69 289 GLY A O 1
ATOM 2193 N N . GLY A 1 290 ? -15.880 16.206 25.915 1.00 85.75 290 GLY A N 1
ATOM 2194 C CA . GLY A 1 290 ? -16.066 14.763 26.103 1.00 85.75 290 GLY A CA 1
ATOM 2195 C C . GLY A 1 290 ? -17.511 14.340 26.371 1.00 85.75 290 GLY A C 1
ATOM 2196 O O . GLY A 1 290 ? -17.739 13.375 27.097 1.00 85.75 290 GLY A O 1
ATOM 2197 N N . TYR A 1 291 ? -18.489 15.068 25.825 1.00 93.94 291 TYR A N 1
ATOM 2198 C CA . TYR A 1 291 ? -19.897 14.879 26.174 1.00 93.94 291 TYR A CA 1
ATOM 2199 C C . TYR A 1 291 ? -20.615 13.883 25.273 1.00 93.94 291 TYR A C 1
ATOM 2201 O O . TYR A 1 291 ? -21.592 13.288 25.710 1.00 93.94 291 TYR A O 1
ATOM 2209 N N . TRP A 1 292 ? -20.145 13.678 24.042 1.00 96.75 292 TRP A N 1
ATOM 2210 C CA . TRP A 1 292 ? -20.898 12.968 23.008 1.00 96.75 292 TRP A CA 1
ATOM 2211 C C . TRP A 1 292 ? -20.206 11.702 22.515 1.00 96.75 292 TRP A C 1
ATOM 2213 O O . TRP A 1 292 ? -18.981 11.620 22.441 1.00 96.75 292 TRP A O 1
ATOM 2223 N N . ALA A 1 293 ? -21.006 10.729 22.098 1.00 96.62 293 ALA A N 1
ATOM 2224 C CA . ALA A 1 293 ? -20.562 9.560 21.358 1.00 96.62 293 ALA A CA 1
ATOM 2225 C C . ALA A 1 293 ? -21.431 9.360 20.118 1.00 96.62 293 ALA A C 1
ATOM 2227 O O . ALA A 1 293 ? -22.641 9.560 20.177 1.00 96.62 293 ALA A O 1
ATOM 2228 N N . TRP A 1 294 ? -20.826 8.937 19.007 1.00 95.75 294 TRP A N 1
ATOM 2229 C CA . TRP A 1 294 ? -21.575 8.481 17.836 1.00 95.75 294 TRP A CA 1
ATOM 2230 C C . TRP A 1 294 ? -21.845 6.988 17.978 1.00 95.75 294 TRP A C 1
ATOM 2232 O O . TRP A 1 294 ? -20.906 6.177 18.020 1.00 95.75 294 TRP A O 1
ATOM 2242 N N . VAL A 1 295 ? -23.123 6.635 18.056 1.00 96.75 295 VAL A N 1
ATOM 2243 C CA . VAL A 1 295 ? -23.568 5.275 18.345 1.00 96.75 295 VAL A CA 1
ATOM 2244 C C . VAL A 1 295 ? -24.361 4.676 17.190 1.00 96.75 295 VAL A C 1
ATOM 2246 O O . VAL A 1 295 ? -24.911 5.390 16.352 1.00 96.75 295 VAL A O 1
ATOM 2249 N N . GLN A 1 296 ? -24.418 3.349 17.162 1.00 96.56 296 GLN A N 1
ATOM 2250 C CA . GLN A 1 296 ? -25.230 2.553 16.249 1.00 96.56 296 GLN A CA 1
ATOM 2251 C C . GLN A 1 296 ? -26.035 1.528 17.051 1.00 96.56 296 GLN A C 1
ATOM 2253 O O . GLN A 1 296 ? -25.481 0.848 17.923 1.00 96.56 296 GLN A O 1
ATOM 2258 N N . LEU A 1 297 ? -27.326 1.389 16.739 1.00 95.31 297 LEU A N 1
ATOM 2259 C CA . LEU A 1 297 ? -28.164 0.348 17.329 1.00 95.31 297 LEU A CA 1
ATOM 2260 C C . LEU A 1 297 ? -27.833 -1.021 16.702 1.00 95.31 297 LEU A C 1
ATOM 2262 O O . LEU A 1 297 ? -27.861 -1.156 15.478 1.00 95.31 297 LEU A O 1
ATOM 2266 N N . PRO A 1 298 ? -27.563 -2.075 17.494 1.00 91.50 298 PRO A N 1
ATOM 2267 C CA . PRO A 1 298 ? -27.272 -3.407 16.962 1.00 91.50 298 PRO A CA 1
ATOM 2268 C C . PRO A 1 298 ? -28.418 -4.002 16.133 1.00 91.50 298 PRO A C 1
ATOM 2270 O O . PRO A 1 298 ? -28.165 -4.753 15.196 1.00 91.50 298 PRO A O 1
ATOM 2273 N N . ALA A 1 299 ? -29.668 -3.666 16.474 1.00 92.19 299 ALA A N 1
ATOM 2274 C CA . ALA A 1 299 ? -30.865 -4.160 15.792 1.00 92.19 299 ALA A CA 1
ATOM 2275 C C . ALA A 1 299 ? -31.145 -3.461 14.448 1.00 92.19 299 ALA A C 1
ATOM 2277 O O . ALA A 1 299 ? -31.820 -4.036 13.597 1.00 92.19 299 ALA A O 1
ATOM 2278 N N . ASP A 1 300 ? -30.620 -2.249 14.242 1.00 92.88 300 ASP A N 1
ATOM 2279 C CA . ASP A 1 300 ? -30.766 -1.500 12.995 1.00 92.88 300 ASP A CA 1
ATOM 2280 C C . ASP A 1 300 ? -29.491 -0.705 12.698 1.00 92.88 300 ASP A C 1
ATOM 2282 O O . ASP A 1 300 ? -29.230 0.353 13.270 1.00 92.88 300 ASP A O 1
ATOM 2286 N N . ALA A 1 301 ? -28.704 -1.198 11.741 1.00 85.12 301 ALA A N 1
ATOM 2287 C CA . ALA A 1 301 ? -27.451 -0.568 11.350 1.00 85.12 301 ALA A CA 1
ATOM 2288 C C . ALA A 1 301 ? -27.612 0.821 10.711 1.00 85.12 301 ALA A C 1
ATOM 2290 O O . ALA A 1 301 ? -26.629 1.553 10.607 1.00 85.12 301 ALA A O 1
ATOM 2291 N N . ARG A 1 302 ? -28.822 1.186 10.265 1.00 91.19 302 ARG A N 1
ATOM 2292 C CA . ARG A 1 302 ? -29.121 2.527 9.740 1.00 91.19 302 ARG A CA 1
ATOM 2293 C C . ARG A 1 302 ? -29.452 3.515 10.853 1.00 91.19 302 ARG A C 1
ATOM 2295 O O . ARG A 1 302 ? -29.340 4.719 10.637 1.00 91.19 302 ARG A O 1
ATOM 2302 N N . ALA A 1 303 ? -29.833 3.019 12.026 1.00 94.31 303 ALA A N 1
ATOM 2303 C CA . ALA A 1 303 ? -30.155 3.829 13.183 1.00 94.31 303 ALA A CA 1
ATOM 2304 C C . ALA A 1 303 ? -28.857 4.237 13.903 1.00 94.31 303 ALA A C 1
ATOM 2306 O O . ALA A 1 303 ? -28.359 3.553 14.803 1.00 94.31 303 ALA A O 1
ATOM 2307 N N . THR A 1 304 ? -28.288 5.359 13.455 1.00 96.75 304 THR A N 1
ATOM 2308 C CA . THR A 1 304 ? -27.064 5.958 14.004 1.00 96.75 304 THR A CA 1
ATOM 2309 C C . THR A 1 304 ? -27.287 7.410 14.395 1.00 96.75 304 THR A C 1
ATOM 2311 O O . THR A 1 304 ? -27.993 8.120 13.685 1.00 96.75 304 THR A O 1
ATOM 2314 N N . GLY A 1 305 ? -26.625 7.873 15.450 1.00 96.69 305 GLY A N 1
ATOM 2315 C CA . GLY A 1 305 ? -26.688 9.271 15.872 1.00 96.69 305 GLY A CA 1
ATOM 2316 C C . GLY A 1 305 ? -25.806 9.554 17.081 1.00 96.69 305 GLY A C 1
ATOM 2317 O O . GLY A 1 305 ? -25.150 8.651 17.609 1.00 96.69 305 GLY A O 1
ATOM 2318 N N . TYR A 1 306 ? -25.782 10.809 17.519 1.00 97.50 306 TYR A N 1
ATOM 2319 C CA . TYR A 1 306 ? -25.124 11.193 18.765 1.00 97.50 306 TYR A CA 1
ATOM 2320 C C . TYR A 1 306 ? -25.969 10.834 19.994 1.00 97.50 306 TYR A C 1
ATOM 2322 O O . TYR A 1 306 ? -27.184 11.027 19.998 1.00 97.50 306 TYR A O 1
ATOM 2330 N N . VAL A 1 307 ? -25.299 10.343 21.040 1.00 97.69 307 VAL A N 1
ATOM 2331 C CA . VAL A 1 307 ? -25.848 10.113 22.387 1.00 97.69 307 VAL A CA 1
ATOM 2332 C C . VAL A 1 307 ? -24.845 10.639 23.422 1.00 97.69 307 VAL A C 1
ATOM 2334 O O . VAL A 1 307 ? -23.635 10.453 23.231 1.00 97.69 307 VAL A O 1
ATOM 2337 N N . PRO A 1 308 ? -25.288 11.294 24.510 1.00 97.56 308 PRO A N 1
ATOM 2338 C CA . PRO A 1 308 ? -24.390 11.755 25.554 1.00 97.56 308 PRO A CA 1
ATOM 2339 C C . PRO A 1 308 ? -23.667 10.588 26.232 1.00 97.56 308 PRO A C 1
ATOM 2341 O O . PRO A 1 308 ? -24.282 9.590 26.604 1.00 97.56 308 PRO A O 1
ATOM 2344 N N . LEU A 1 309 ? -22.363 10.730 26.465 1.00 96.19 309 LEU A N 1
ATOM 2345 C CA . LEU A 1 309 ? -21.555 9.737 27.175 1.00 96.19 309 LEU A CA 1
ATOM 2346 C C . LEU A 1 309 ? -22.059 9.489 28.602 1.00 96.19 309 LEU A C 1
ATOM 2348 O O . LEU A 1 309 ? -21.959 8.366 29.083 1.00 96.19 309 LEU A O 1
ATOM 2352 N N . GLY A 1 310 ? -22.652 10.501 29.245 1.00 96.44 310 GLY A N 1
ATOM 2353 C CA . GLY A 1 310 ? -23.262 10.371 30.571 1.00 96.44 310 GLY A CA 1
ATOM 2354 C C . GLY A 1 310 ? -24.486 9.449 30.621 1.00 96.44 310 GLY A C 1
ATOM 2355 O O . GLY A 1 310 ? -24.781 8.916 31.682 1.00 96.44 310 GLY A O 1
ATOM 2356 N N . CYS A 1 311 ? -25.156 9.206 29.488 1.00 97.06 311 CYS A N 1
ATOM 2357 C CA . CYS A 1 311 ? -26.323 8.321 29.403 1.00 97.06 311 CYS A CA 1
ATOM 2358 C C . CYS A 1 311 ? -25.941 6.850 29.190 1.00 97.06 311 CYS A C 1
ATOM 2360 O O . CYS A 1 311 ? -26.812 6.017 28.940 1.00 97.06 311 CYS A O 1
ATOM 2362 N N . MET A 1 312 ? -24.653 6.502 29.223 1.00 97.62 312 MET A N 1
ATOM 2363 C CA . MET A 1 312 ? -24.176 5.176 28.844 1.00 97.62 312 MET A CA 1
ATOM 2364 C C . MET A 1 312 ? -23.120 4.650 29.813 1.00 97.62 312 MET A C 1
ATOM 2366 O O . MET A 1 312 ? -22.281 5.394 30.310 1.00 97.62 312 MET A O 1
ATOM 2370 N N . SER A 1 313 ? -23.103 3.335 30.021 1.00 96.81 313 SER A N 1
ATOM 2371 C CA . SER A 1 313 ? -22.050 2.644 30.773 1.00 96.81 313 SER A CA 1
ATOM 2372 C C . SER A 1 313 ? -21.357 1.589 29.903 1.00 96.81 313 SER A C 1
ATOM 2374 O O . SER A 1 313 ? -22.030 0.943 29.092 1.00 96.81 313 SER A O 1
ATOM 2376 N N . PRO A 1 314 ? -20.027 1.407 30.022 1.00 94.38 314 PRO A N 1
ATOM 2377 C CA . PRO A 1 314 ? -19.331 0.337 29.316 1.00 94.38 314 PRO A CA 1
ATOM 2378 C C . PRO A 1 314 ? -19.900 -1.023 29.730 1.00 94.38 314 PRO A C 1
ATOM 2380 O O . PRO A 1 314 ? -20.113 -1.263 30.920 1.00 94.38 314 PRO A O 1
ATOM 2383 N N . LEU A 1 315 ? -20.120 -1.922 28.770 1.00 91.00 315 LEU A N 1
ATOM 2384 C CA . LEU A 1 315 ? -20.413 -3.320 29.090 1.00 91.00 315 LEU A CA 1
ATOM 2385 C C . LEU A 1 315 ? -19.122 -3.978 29.601 1.00 91.00 315 LEU A C 1
ATOM 2387 O O . LEU A 1 315 ? -18.119 -3.989 28.886 1.00 91.00 315 LEU A O 1
ATOM 2391 N N . GLN A 1 316 ? -19.148 -4.441 30.857 1.00 77.44 316 GLN A N 1
ATOM 2392 C CA . GLN A 1 316 ? -18.053 -5.197 31.483 1.00 77.44 316 GLN A CA 1
ATOM 2393 C C . GLN A 1 316 ? -17.952 -6.615 30.926 1.00 77.44 316 GLN A C 1
ATOM 2395 O O . GLN A 1 316 ? -19.013 -7.204 30.616 1.00 77.44 316 GLN A O 1
#

InterPro domains:
  IPR036028 SH3-like domain superfamily [SSF50044] (251-315)

Foldseek 3Di:
DVLLVVLVVLVCLLADDPVCVVVVVVVCVVVVDDDDDPDDDDDDDDDDDDDDPDPPDPDPPDPADKDWAWEAEPPDRDIAIFIDGLFDFQLVVQVRLCLLQVHCQSNVFKFWWDADPNDTDTDDRRHTCHPHRYTYIDGDPDSHRDPPDQRQDDPVLLLVLLVQLLVLLPDPVNLVVLVVLCVVANPPGPSSSVVLSVSSLVSLCVRLVNSSFHSDPVSSVSSVVNCSVCSVPPSSVVSSVSSCVSSVVPDPQFKKFFQAFDDDPDPQAATDHGRFIWGFPDFDDVVNVRFWTWTAGPVDRVRIHIDTPVRIDTDD